Protein AF-0000000084353921 (afdb_homodimer)

Radius of gyration: 24.27 Å; Cα contacts (8 Å, |Δi|>4): 459; chains: 2; bounding box: 66×71×47 Å

Sequence (296 aa):
MNSEFTLAVHSLTYLALHPGQMATSNAISESTAVHPVRVRKVLGLLRKQGYIATKEGCGGGFILQVKPEDVGLHEIYKITSEGTLIPKCTPANPDCVVGANMKNTLTTIFGNAEKQLESFLAGYSINDVAMLVKKQPSKQISEIVSELMNSEFTLAVHSLTYLALHPGQMATSNAISESTAVHPVRVRKVLGLLRKQGYIATKEGCGGGFILQVKPEDVGLHEIYKITSEGTLIPKCTPANPDCVVGANMKNTLTTIFGNAEKQLESFLAGYSINDVAMLVKKQPSKQISEIVSEL

Secondary structure (DSSP, 8-state):
--HHHHHHHHHHHHHHTSTT--B-HHHHHHHHTS-HHHHHHHHHHHHHTTSEEEE-STT-EEEE-S-GGG-BHHHHHHHHHTTTTS--PPP--TTSHHHHHHHHHHHHHHHHHHHHHHHHHTT-BHHHHHHHHHHS------HHHHH-/--HHHHHHHHHHHHHHTSTT--B-HHHHHHHHTS-HHHHHHHHHHHHHTTSEEEE-STT-EEEE-S-GGG-BHHHHHHHHHTTTTS-------TTSHHHHHHHHHHHHHHHHHHHHHHHHHTT-BHHHHHHHHHHS-----HHHHHH-

pLDDT: mean 89.51, std 16.23, range [27.67, 98.75]

Organism: NCBI:txid482461

Structure (mmCIF, N/CA/C/O backbone):
data_AF-0000000084353921-model_v1
#
loop_
_entity.id
_entity.type
_entity.pdbx_description
1 polymer 'Rrf2 family protein'
#
loop_
_atom_site.group_PDB
_atom_site.id
_atom_site.type_symbol
_atom_site.label_atom_id
_atom_site.label_alt_id
_atom_site.label_comp_id
_atom_site.label_asym_id
_atom_site.label_entity_id
_atom_site.label_seq_id
_atom_site.pdbx_PDB_ins_code
_atom_site.Cartn_x
_atom_site.Cartn_y
_atom_site.Cartn_z
_atom_site.occupancy
_atom_site.B_iso_or_equiv
_atom_site.auth_seq_id
_atom_site.auth_comp_id
_atom_site.auth_asym_id
_atom_site.auth_atom_id
_atom_site.pdbx_PDB_model_num
ATOM 1 N N . MET A 1 1 ? 0.82 4.246 -2.602 1 56.84 1 MET A N 1
ATOM 2 C CA . MET A 1 1 ? 0.195 5.066 -1.565 1 56.84 1 MET A CA 1
ATOM 3 C C . MET A 1 1 ? 0.036 6.508 -2.033 1 56.84 1 MET A C 1
ATOM 5 O O . MET A 1 1 ? 0.827 6.992 -2.844 1 56.84 1 MET A O 1
ATOM 9 N N . ASN A 1 2 ? -1.292 7.094 -1.642 1 73 2 ASN A N 1
ATOM 10 C CA . ASN A 1 2 ? -1.96 8.164 -2.373 1 73 2 ASN A CA 1
ATOM 11 C C . ASN A 1 2 ? -1.489 9.539 -1.91 1 73 2 ASN A C 1
ATOM 13 O O . ASN A 1 2 ? -0.974 9.68 -0.8 1 73 2 ASN A O 1
ATOM 17 N N . SER A 1 3 ? -1.152 10.367 -2.727 1 86.38 3 SER A N 1
ATOM 18 C CA . SER A 1 3 ? -0.843 11.781 -2.586 1 86.38 3 SER A CA 1
ATOM 19 C C . SER A 1 3 ? -1.858 12.484 -1.689 1 86.38 3 SER A C 1
ATOM 21 O O . SER A 1 3 ? -1.519 13.438 -0.984 1 86.38 3 SER A O 1
ATOM 23 N N . GLU A 1 4 ? -3.016 11.922 -1.565 1 92.94 4 GLU A N 1
ATOM 24 C CA . GLU A 1 4 ? -4.051 12.531 -0.739 1 92.94 4 GLU A CA 1
ATOM 25 C C . GLU A 1 4 ? -3.775 12.312 0.746 1 92.94 4 GLU A C 1
ATOM 27 O O . GLU A 1 4 ? -4.027 13.195 1.566 1 92.94 4 GLU A O 1
ATOM 32 N N . PHE A 1 5 ? -3.303 11.156 1.076 1 95.88 5 PHE A N 1
ATOM 33 C CA . PHE A 1 5 ? -2.938 10.859 2.457 1 95.88 5 PHE A CA 1
ATOM 34 C C . PHE A 1 5 ? -1.86 11.812 2.949 1 95.88 5 PHE A C 1
ATOM 36 O O . PHE A 1 5 ? -2.006 12.43 4.008 1 95.88 5 PHE A O 1
ATOM 43 N N . THR A 1 6 ? -0.812 12.008 2.166 1 95.12 6 THR A N 1
ATOM 44 C CA . THR A 1 6 ? 0.308 12.867 2.529 1 95.12 6 THR A CA 1
ATOM 45 C C . THR A 1 6 ? -0.154 14.312 2.699 1 95.12 6 THR A C 1
ATOM 47 O O . THR A 1 6 ? 0.207 14.977 3.674 1 95.12 6 THR A O 1
ATOM 50 N N . LEU A 1 7 ? -0.93 14.695 1.807 1 96.38 7 LEU A N 1
ATOM 51 C CA . LEU A 1 7 ? -1.412 16.062 1.849 1 96.38 7 LEU A CA 1
ATOM 52 C C . LEU A 1 7 ? -2.318 16.297 3.055 1 96.38 7 LEU A C 1
ATOM 54 O O . LEU A 1 7 ? -2.244 17.328 3.709 1 96.38 7 LEU A O 1
ATOM 58 N N . ALA A 1 8 ? -3.148 15.336 3.354 1 97.69 8 ALA A N 1
ATOM 59 C CA . ALA A 1 8 ? -4.039 15.422 4.512 1 97.69 8 ALA A CA 1
ATOM 60 C C . ALA A 1 8 ? -3.24 15.5 5.809 1 97.69 8 ALA A C 1
ATOM 62 O O . ALA A 1 8 ? -3.477 16.391 6.637 1 97.69 8 ALA A O 1
ATOM 63 N N . VAL A 1 9 ? -2.299 14.609 5.914 1 98 9 VAL A N 1
ATOM 64 C CA . VAL A 1 9 ? -1.484 14.578 7.125 1 98 9 VAL A CA 1
ATOM 65 C C . VAL A 1 9 ? -0.672 15.859 7.242 1 98 9 VAL A C 1
ATOM 67 O O . VAL A 1 9 ? -0.579 16.453 8.32 1 98 9 VAL A O 1
ATOM 70 N N . HIS A 1 10 ? -0.108 16.312 6.141 1 97.44 10 HIS A N 1
ATOM 71 C CA . HIS A 1 10 ? 0.645 17.562 6.121 1 97.44 10 HIS A CA 1
ATOM 72 C C . HIS A 1 10 ? -0.224 18.734 6.559 1 97.44 10 HIS A C 1
ATOM 74 O O . HIS A 1 10 ? 0.173 19.516 7.426 1 97.44 10 HIS A O 1
ATOM 80 N N . SER A 1 11 ? -1.369 18.844 6.039 1 98 11 SER A N 1
ATOM 81 C CA . SER A 1 11 ? -2.275 19.953 6.332 1 98 11 SER A CA 1
ATOM 82 C C . SER A 1 11 ? -2.682 19.953 7.801 1 98 11 SER A C 1
ATOM 84 O O . SER A 1 11 ? -2.631 21 8.453 1 98 11 SER A O 1
ATOM 86 N N . LEU A 1 12 ? -3.049 18.812 8.281 1 98.62 12 LEU A N 1
ATOM 87 C CA . LEU A 1 12 ? -3.455 18.703 9.68 1 98.62 12 LEU A CA 1
ATOM 88 C C . LEU A 1 12 ? -2.287 19 10.609 1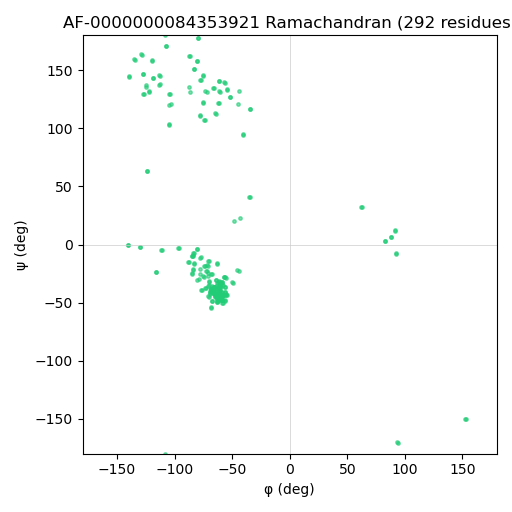 98.62 12 LEU A C 1
ATOM 90 O O . LEU A 1 12 ? -2.467 19.641 11.648 1 98.62 12 LEU A O 1
ATOM 94 N N . THR A 1 13 ? -1.123 18.516 10.227 1 98.38 13 THR A N 1
ATOM 95 C CA . THR A 1 13 ? 0.067 18.781 11.023 1 98.38 13 THR A CA 1
ATOM 96 C C . THR A 1 13 ? 0.377 20.266 11.055 1 98.38 13 THR A C 1
ATOM 98 O O . THR A 1 13 ? 0.696 20.828 12.117 1 98.38 13 THR A O 1
ATOM 101 N N . TYR A 1 14 ? 0.272 20.906 9.906 1 98 14 TYR A N 1
ATOM 102 C CA . TYR A 1 14 ? 0.47 22.344 9.82 1 98 14 TYR A CA 1
ATOM 103 C C . TYR A 1 14 ? -0.466 23.078 10.766 1 98 14 TYR A C 1
ATOM 105 O O . TYR A 1 14 ? -0.025 23.922 11.555 1 98 14 TYR A O 1
ATOM 113 N N . LEU A 1 15 ? -1.693 22.75 10.742 1 98.19 15 LEU A N 1
ATOM 114 C CA . LEU A 1 15 ? -2.688 23.406 11.586 1 98.19 15 LEU A CA 1
ATOM 115 C C . LEU A 1 15 ? -2.436 23.094 13.062 1 98.19 15 LEU A C 1
ATOM 117 O O . LEU A 1 15 ? -2.627 23.969 13.922 1 98.19 15 LEU A O 1
ATOM 121 N N . ALA A 1 16 ? -2.049 21.875 13.328 1 98.06 16 ALA A N 1
ATOM 122 C CA . ALA A 1 16 ? -1.776 21.453 14.695 1 98.06 16 ALA A CA 1
ATOM 123 C C . ALA A 1 16 ? -0.636 22.266 15.305 1 98.06 16 ALA A C 1
ATOM 125 O O . ALA A 1 16 ? -0.609 22.5 16.516 1 98.06 16 ALA A O 1
ATOM 126 N N . LEU A 1 17 ? 0.294 22.672 14.484 1 96.75 17 LEU A N 1
ATOM 127 C CA . LEU A 1 17 ? 1.454 23.422 14.953 1 96.75 17 LEU A CA 1
ATOM 128 C C . LEU A 1 17 ? 1.129 24.906 15.078 1 96.75 17 LEU A C 1
ATOM 130 O O . LEU A 1 17 ? 1.944 25.688 15.578 1 96.75 17 LEU A O 1
ATOM 134 N N . HIS A 1 18 ? -0.007 25.297 14.641 1 95 18 HIS A N 1
ATOM 135 C CA . HIS A 1 18 ? -0.505 26.656 14.766 1 95 18 HIS A CA 1
ATOM 136 C C . HIS A 1 18 ? -1.854 26.688 15.477 1 95 18 HIS A C 1
ATOM 138 O O . HIS A 1 18 ? -2.848 27.141 14.914 1 95 18 HIS A O 1
ATOM 144 N N . PRO A 1 19 ? -1.844 26.25 16.734 1 94.06 19 PRO A N 1
ATOM 145 C CA . PRO A 1 19 ? -3.111 26.156 17.469 1 94.06 19 PRO A CA 1
ATOM 146 C C . PRO A 1 19 ? -3.822 27.5 17.609 1 94.06 19 PRO A C 1
ATOM 148 O O . PRO A 1 19 ? -3.193 28.5 17.938 1 94.06 19 PRO A O 1
ATOM 151 N N . GLY A 1 20 ? -5.078 27.5 17.297 1 91.75 20 GLY A N 1
ATOM 152 C CA . GLY A 1 20 ? -5.891 28.688 17.484 1 91.75 20 GLY A CA 1
ATOM 153 C C . GLY A 1 20 ? -5.762 29.688 16.344 1 91.75 20 GLY A C 1
ATOM 154 O O . GLY A 1 20 ? -6.344 30.766 16.391 1 91.75 20 GLY A O 1
ATOM 155 N N . GLN A 1 21 ? -5.008 29.344 15.32 1 93.88 21 GLN A N 1
ATOM 156 C CA . GLN A 1 21 ? -4.805 30.234 14.188 1 93.88 21 GLN A CA 1
ATOM 157 C C . GLN A 1 21 ? -5.441 29.672 12.922 1 93.88 21 GLN A C 1
ATOM 159 O O . GLN A 1 21 ? -5.359 28.469 12.664 1 93.88 21 GLN A O 1
ATOM 164 N N . MET A 1 22 ? -6.07 30.578 12.227 1 96.56 22 MET A N 1
ATOM 165 C CA . MET A 1 22 ? -6.594 30.219 10.914 1 96.56 22 MET A CA 1
ATOM 166 C C . MET A 1 22 ? -5.477 30.172 9.875 1 96.56 22 MET A C 1
ATOM 168 O O . MET A 1 22 ? -4.551 30.984 9.922 1 96.56 22 MET A O 1
ATOM 172 N N . ALA A 1 23 ? -5.559 29.234 9.016 1 97 23 ALA A N 1
ATOM 173 C CA . ALA A 1 23 ? -4.641 29.172 7.883 1 97 23 ALA A CA 1
ATOM 174 C C . ALA A 1 23 ? -5.402 29.125 6.562 1 97 23 ALA A C 1
ATOM 176 O O . ALA A 1 23 ? -6.414 28.438 6.445 1 97 23 ALA A O 1
ATOM 177 N N . THR A 1 24 ? -4.945 29.906 5.602 1 96.5 24 THR A N 1
ATOM 178 C CA . THR A 1 24 ? -5.562 29.891 4.277 1 96.5 24 THR A CA 1
ATOM 179 C C . THR A 1 24 ? -5.062 28.703 3.459 1 96.5 24 THR A C 1
ATOM 181 O O . THR A 1 24 ? -4.016 28.125 3.766 1 96.5 24 THR A O 1
ATOM 184 N N . SER A 1 25 ? -5.922 28.344 2.416 1 96.69 25 SER A N 1
ATOM 185 C CA . SER A 1 25 ? -5.465 27.312 1.502 1 96.69 25 SER A CA 1
ATOM 186 C C . SER A 1 25 ? -4.133 27.688 0.86 1 96.69 25 SER A C 1
ATOM 188 O O . SER A 1 25 ? -3.301 26.812 0.587 1 96.69 25 SER A O 1
ATOM 190 N N . ASN A 1 26 ? -3.852 28.969 0.717 1 96.38 26 ASN A N 1
ATOM 191 C CA . ASN A 1 26 ? -2.594 29.438 0.141 1 96.38 26 ASN A CA 1
ATOM 192 C C . ASN A 1 26 ? -1.42 29.188 1.084 1 96.38 26 ASN A C 1
ATOM 194 O O . ASN A 1 26 ? -0.344 28.766 0.648 1 96.38 26 ASN A O 1
ATOM 198 N N . ALA A 1 27 ? -1.6 29.484 2.342 1 95.69 27 ALA A N 1
ATOM 199 C CA . ALA A 1 27 ? -0.536 29.25 3.312 1 95.69 27 ALA A CA 1
ATOM 200 C C . ALA A 1 27 ? -0.164 27.766 3.367 1 95.69 27 ALA A C 1
ATOM 202 O O . ALA A 1 27 ? 1.02 27.422 3.379 1 95.69 27 ALA A O 1
ATOM 203 N N . ILE A 1 28 ? -1.163 26.938 3.365 1 97.06 28 ILE A N 1
ATOM 204 C CA . ILE A 1 28 ? -0.928 25.5 3.41 1 97.06 28 ILE A CA 1
ATOM 205 C C . ILE A 1 28 ? -0.303 25.031 2.096 1 97.06 28 ILE A C 1
ATOM 207 O O . ILE A 1 28 ? 0.595 24.188 2.092 1 97.06 28 ILE A O 1
ATOM 211 N N . SER A 1 29 ? -0.788 25.578 1.014 1 97.12 29 SER A N 1
ATOM 212 C CA . SER A 1 29 ? -0.2 25.312 -0.294 1 97.12 29 SER A CA 1
ATOM 213 C C . SER A 1 29 ? 1.286 25.656 -0.313 1 97.12 29 SER A C 1
ATOM 215 O O . SER A 1 29 ? 2.096 24.891 -0.847 1 97.12 29 SER A O 1
ATOM 217 N N . GLU A 1 30 ? 1.657 26.734 0.238 1 95.88 30 GLU A N 1
ATOM 218 C CA . GLU A 1 30 ? 3.059 27.141 0.305 1 95.88 30 GLU A CA 1
ATOM 219 C C . GLU A 1 30 ? 3.875 26.156 1.146 1 95.88 30 GLU A C 1
ATOM 221 O O . GLU A 1 30 ? 4.996 25.797 0.776 1 95.88 30 GLU A O 1
ATOM 226 N N . SER A 1 31 ? 3.318 25.781 2.209 1 94.94 31 SER A N 1
ATOM 227 C CA . SER A 1 31 ? 4 24.828 3.08 1 94.94 31 SER A CA 1
ATOM 228 C C . SER A 1 31 ? 4.184 23.484 2.389 1 94.94 31 SER A C 1
ATOM 230 O O . SER A 1 31 ? 5.266 22.891 2.441 1 94.94 31 SER A O 1
ATOM 232 N N . THR A 1 32 ? 3.145 22.969 1.693 1 95.06 32 THR A N 1
ATOM 233 C CA . THR A 1 32 ? 3.146 21.641 1.073 1 95.06 32 THR A CA 1
ATOM 234 C C . THR A 1 32 ? 3.803 21.703 -0.303 1 95.06 32 THR A C 1
ATOM 236 O O . THR A 1 32 ? 4.141 20.656 -0.873 1 95.06 32 THR A O 1
ATOM 239 N N . ALA A 1 33 ? 3.879 22.859 -0.938 1 94.38 33 ALA A N 1
ATOM 240 C CA . ALA A 1 33 ? 4.301 23.062 -2.32 1 94.38 33 ALA A CA 1
ATOM 241 C C . ALA A 1 33 ? 3.359 22.359 -3.293 1 94.38 33 ALA A C 1
ATOM 243 O O . ALA A 1 33 ? 3.801 21.812 -4.305 1 94.38 33 ALA A O 1
ATOM 244 N N . VAL A 1 34 ? 2.096 22.281 -2.936 1 94.62 34 VAL A N 1
ATOM 245 C CA . VAL A 1 34 ? 1.049 21.719 -3.783 1 94.62 34 VAL A CA 1
ATOM 246 C C . VAL A 1 34 ? 0.073 22.828 -4.195 1 94.62 34 VAL A C 1
ATOM 248 O O . VAL A 1 34 ? -0.195 23.75 -3.424 1 94.62 34 VAL A O 1
ATOM 251 N N . HIS A 1 35 ? -0.402 22.719 -5.316 1 95.19 35 HIS A N 1
ATOM 252 C CA . HIS A 1 35 ? -1.309 23.734 -5.859 1 95.19 35 HIS A CA 1
ATOM 253 C C . HIS A 1 35 ? -2.52 23.922 -4.957 1 95.19 35 HIS A C 1
ATOM 255 O O . HIS A 1 35 ? -3.105 22.953 -4.477 1 95.19 35 HIS A O 1
ATOM 261 N N . PRO A 1 36 ? -2.959 25.203 -4.781 1 96.56 36 PRO A N 1
ATOM 262 C CA . PRO A 1 36 ? -4.039 25.5 -3.844 1 96.56 36 PRO A CA 1
ATOM 263 C C . PRO A 1 36 ? -5.336 24.766 -4.176 1 96.56 36 PRO A C 1
ATOM 265 O O . PRO A 1 36 ? -6.102 24.422 -3.273 1 96.56 36 PRO A O 1
ATOM 268 N N . VAL A 1 37 ? -5.594 24.531 -5.418 1 96.69 37 VAL A N 1
ATOM 269 C CA . VAL A 1 37 ? -6.812 23.844 -5.816 1 96.69 37 VAL A CA 1
ATOM 270 C C . VAL A 1 37 ? -6.816 22.438 -5.238 1 96.69 37 VAL A C 1
ATOM 272 O O . VAL A 1 37 ? -7.828 21.969 -4.699 1 96.69 37 VAL A O 1
ATOM 275 N N . ARG A 1 38 ? -5.668 21.734 -5.344 1 96.12 38 ARG A N 1
ATOM 276 C CA . ARG A 1 38 ? -5.539 20.391 -4.785 1 96.12 38 ARG A CA 1
ATOM 277 C C . ARG A 1 38 ? -5.629 20.422 -3.264 1 96.12 38 ARG A C 1
ATOM 279 O O . ARG A 1 38 ? -6.23 19.531 -2.652 1 96.12 38 ARG A O 1
ATOM 286 N N . VAL A 1 39 ? -5.035 21.422 -2.703 1 97.44 39 VAL A N 1
ATOM 287 C CA . VAL A 1 39 ? -5.078 21.594 -1.254 1 97.44 39 VAL A CA 1
ATOM 288 C C . VAL A 1 39 ? -6.523 21.781 -0.796 1 97.44 39 VAL A C 1
ATOM 290 O O . VAL A 1 39 ? -6.957 21.156 0.174 1 97.44 39 VAL A O 1
ATOM 293 N N . ARG A 1 40 ? -7.277 22.547 -1.467 1 97.62 40 ARG A N 1
ATOM 294 C CA . ARG A 1 40 ? -8.656 22.844 -1.09 1 97.62 40 ARG A CA 1
ATOM 295 C C . ARG A 1 40 ? -9.516 21.578 -1.16 1 97.62 40 ARG A C 1
ATOM 297 O O . ARG A 1 40 ? -10.406 21.391 -0.334 1 97.62 40 ARG A O 1
ATOM 304 N N . LYS A 1 41 ? -9.219 20.75 -2.145 1 97.44 41 LYS A N 1
ATOM 305 C CA . LYS A 1 41 ? -9.938 19.469 -2.248 1 97.44 41 LYS A CA 1
ATOM 306 C C . LYS A 1 41 ? -9.734 18.625 -0.996 1 97.44 41 LYS A C 1
ATOM 308 O O . LYS A 1 41 ? -10.703 18.109 -0.431 1 97.44 41 LYS A O 1
ATOM 313 N N . VAL A 1 42 ? -8.562 18.516 -0.574 1 97.62 42 VAL A N 1
ATOM 314 C CA . VAL A 1 42 ? -8.234 17.703 0.599 1 97.62 42 VAL A CA 1
ATOM 315 C C . VAL A 1 42 ? -8.797 18.375 1.854 1 97.62 42 VAL A C 1
ATOM 317 O O . VAL A 1 42 ? -9.32 17.688 2.742 1 97.62 42 VAL A O 1
ATOM 320 N N . LEU A 1 43 ? -8.648 19.734 1.909 1 98.25 43 LEU A N 1
ATOM 321 C CA . LEU A 1 43 ? -9.203 20.453 3.053 1 98.25 43 LEU A CA 1
ATOM 322 C C . LEU A 1 43 ? -10.719 20.281 3.117 1 98.25 43 LEU A C 1
ATOM 324 O O . LEU A 1 43 ? -11.289 20.203 4.207 1 98.25 43 LEU A O 1
ATOM 328 N N . GLY A 1 44 ? -11.305 20.234 1.952 1 98.06 44 GLY A N 1
ATOM 329 C CA . GLY A 1 44 ? -12.734 19.953 1.911 1 98.06 44 GLY A CA 1
ATOM 330 C C . GLY A 1 44 ? -13.094 18.609 2.502 1 98.06 44 GLY A C 1
ATOM 331 O O . GLY A 1 44 ? -14.062 18.484 3.25 1 98.06 4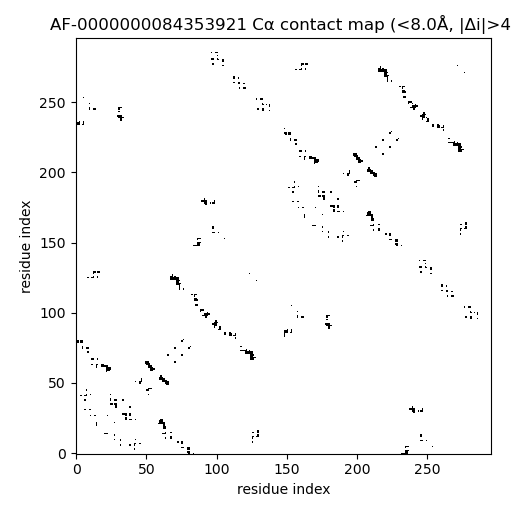4 GLY A O 1
ATOM 332 N N . LEU A 1 45 ? -12.359 17.641 2.16 1 97.62 45 LEU A N 1
ATOM 333 C CA . LEU A 1 45 ? -12.539 16.297 2.701 1 97.62 45 LEU A CA 1
ATOM 334 C C . LEU A 1 45 ? -12.383 16.297 4.219 1 97.62 45 LEU A C 1
ATOM 336 O O . LEU A 1 45 ? -13.195 15.711 4.934 1 97.62 45 LEU A O 1
ATOM 340 N N . LEU A 1 46 ? -11.391 16.922 4.723 1 98.44 46 LEU A N 1
ATOM 341 C CA . LEU A 1 46 ? -11.109 16.969 6.152 1 98.44 46 LEU A CA 1
ATOM 342 C C . LEU A 1 46 ? -12.203 17.719 6.902 1 98.44 46 LEU A C 1
ATOM 344 O O . LEU A 1 46 ? -12.547 17.359 8.031 1 98.44 46 LEU A O 1
ATOM 348 N N . ARG A 1 47 ? -12.695 18.75 6.246 1 98.31 47 ARG A N 1
ATOM 349 C CA . ARG A 1 47 ? -13.805 19.5 6.832 1 98.31 47 ARG A CA 1
ATOM 350 C C . ARG A 1 47 ? -15.055 18.641 6.938 1 98.31 47 ARG A C 1
ATOM 352 O O . ARG A 1 47 ? -15.711 18.609 7.984 1 98.31 47 ARG A O 1
ATOM 359 N N . LYS A 1 48 ? -15.336 17.922 5.898 1 98.06 48 LYS A N 1
ATOM 360 C CA . LYS A 1 48 ? -16.5 17.047 5.871 1 98.06 48 LYS A CA 1
ATOM 361 C C . LYS A 1 48 ? -16.422 15.992 6.973 1 98.06 48 LYS A C 1
ATOM 363 O O . LYS A 1 48 ? -17.453 15.594 7.535 1 98.06 48 LYS A O 1
ATOM 368 N N . GLN A 1 49 ? -15.227 15.562 7.293 1 97.94 49 GLN A N 1
ATOM 369 C CA . GLN A 1 49 ? -15.016 14.531 8.305 1 97.94 49 GLN A CA 1
ATOM 370 C C . GLN A 1 49 ? -14.992 15.141 9.703 1 97.94 49 GLN A C 1
ATOM 372 O O . GLN A 1 49 ? -14.891 14.414 10.695 1 97.94 49 GLN A O 1
ATOM 377 N N . GLY A 1 50 ? -14.969 16.453 9.797 1 98 50 GLY A N 1
ATOM 378 C CA . GLY A 1 50 ? -15.078 17.141 11.07 1 98 50 GLY A CA 1
ATOM 379 C C . GLY A 1 50 ? -13.734 17.422 11.719 1 98 50 GLY A C 1
ATOM 38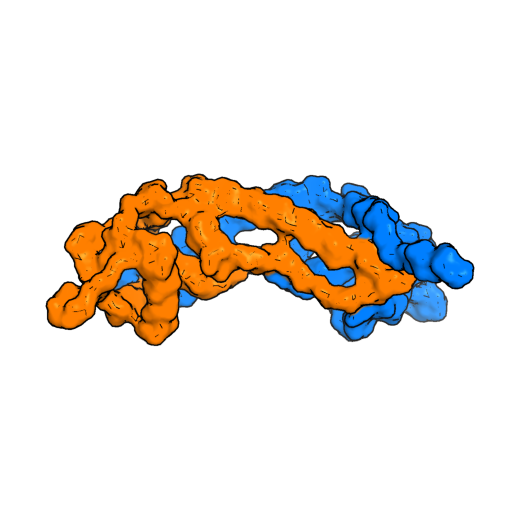0 O O . GLY A 1 50 ? -13.672 17.797 12.891 1 98 50 GLY A O 1
ATOM 381 N N . TYR A 1 51 ? -12.633 17.25 11.031 1 98.5 51 TYR A N 1
ATOM 382 C CA . TYR A 1 51 ? -11.312 17.469 11.617 1 98.5 51 TYR A CA 1
ATOM 383 C C . TYR A 1 51 ? -10.977 18.953 11.664 1 98.5 51 TYR A C 1
ATOM 385 O O . TYR A 1 51 ? -10.227 19.406 12.539 1 98.5 51 TYR A O 1
ATOM 393 N N . ILE A 1 52 ? -11.539 19.719 10.672 1 98.5 52 ILE A N 1
ATOM 394 C CA . ILE A 1 52 ? -11.25 21.141 10.594 1 98.5 52 ILE A CA 1
ATOM 395 C C . ILE A 1 52 ? -12.547 21.906 10.344 1 98.5 52 ILE A C 1
ATOM 397 O O . ILE A 1 52 ? -13.555 21.328 9.945 1 98.5 52 ILE A O 1
ATOM 401 N N . ALA A 1 53 ? -12.484 23.156 10.672 1 97.75 53 ALA A N 1
ATOM 402 C CA . ALA A 1 53 ? -13.555 24.109 10.383 1 97.75 53 ALA A CA 1
ATOM 403 C C . ALA A 1 53 ? -13.062 25.234 9.492 1 97.75 53 ALA A C 1
ATOM 405 O O . ALA A 1 53 ? -11.852 25.422 9.336 1 97.75 53 ALA A O 1
ATOM 406 N N . THR A 1 54 ? -13.992 25.859 8.836 1 96.25 54 THR A N 1
ATOM 407 C CA . THR A 1 54 ? -13.625 26.938 7.93 1 96.25 54 THR A CA 1
ATOM 408 C C . THR A 1 54 ? -14.43 28.203 8.234 1 96.25 54 THR A C 1
ATOM 410 O O . THR A 1 54 ? -15.516 28.125 8.812 1 96.25 54 THR A O 1
ATOM 413 N N . LYS A 1 55 ? -13.883 29.266 8.062 1 93.19 55 LYS A N 1
ATOM 414 C CA . LYS A 1 55 ? -14.508 30.594 8.125 1 93.19 55 LYS A CA 1
ATOM 415 C C . LYS A 1 55 ? -14.227 31.391 6.859 1 93.19 55 LYS A C 1
ATOM 417 O O . LYS A 1 55 ? -13.086 31.422 6.379 1 93.19 55 LYS A O 1
ATOM 422 N N . GLU A 1 56 ? -15.297 31.938 6.281 1 89.56 56 GLU A N 1
ATOM 423 C CA . GLU A 1 56 ? -15.148 32.75 5.07 1 89.56 56 GLU A CA 1
ATOM 424 C C . GLU A 1 56 ? -14.852 34.188 5.41 1 89.56 56 GLU A C 1
ATOM 426 O O . GLU A 1 56 ? -15.141 34.656 6.516 1 89.56 56 GLU A O 1
ATOM 431 N N . GLY A 1 57 ? -14.312 35 4.426 1 85.31 57 GLY A N 1
ATOM 432 C CA . GLY A 1 57 ? -14.117 36.438 4.547 1 85.31 57 GLY A CA 1
ATOM 433 C C . GLY A 1 57 ? -12.734 36.812 5.035 1 85.31 57 GLY A C 1
ATOM 434 O O . GLY A 1 57 ? -11.844 35.969 5.105 1 85.31 57 GLY A O 1
ATOM 435 N N . CYS A 1 58 ? -12.562 38.125 5.344 1 84.69 58 CYS A N 1
ATOM 436 C CA . CYS A 1 58 ? -11.289 38.656 5.809 1 84.69 58 CYS A CA 1
ATOM 437 C C . CYS A 1 58 ? -10.875 38 7.121 1 84.69 58 CYS A C 1
ATOM 439 O O . CYS A 1 58 ? -11.641 38 8.086 1 84.69 58 CYS A O 1
ATOM 441 N N . GLY A 1 59 ? -9.695 37.375 7.086 1 86.88 59 GLY A N 1
ATOM 442 C CA . GLY A 1 59 ? -9.172 36.688 8.258 1 86.88 59 GLY A CA 1
ATOM 443 C C . GLY A 1 59 ? -9.641 35.25 8.352 1 86.88 59 GLY A C 1
ATOM 444 O O . GLY A 1 59 ? -9.477 34.594 9.391 1 86.88 59 GLY A O 1
ATOM 445 N N . GLY A 1 60 ? -10.375 34.844 7.195 1 93.12 60 GLY A N 1
ATOM 446 C CA . GLY A 1 60 ? -10.883 33.469 7.168 1 93.12 60 GLY A CA 1
ATOM 447 C C . GLY A 1 60 ? -9.828 32.438 6.793 1 93.12 60 GLY A C 1
ATOM 448 O O . GLY A 1 60 ? -8.641 32.781 6.715 1 93.12 60 GLY A O 1
ATOM 449 N N . GLY A 1 61 ? -10.258 31.188 6.805 1 97.12 61 GLY A N 1
ATOM 450 C CA . GLY A 1 61 ? -9.375 30.062 6.551 1 97.12 61 GLY A CA 1
ATOM 451 C C . GLY A 1 61 ? -9.828 28.781 7.227 1 97.12 61 GLY A C 1
ATOM 452 O O . GLY A 1 61 ? -11.023 28.5 7.305 1 97.12 61 GLY A O 1
ATOM 453 N N . PHE A 1 62 ? -8.844 28 7.535 1 98.19 62 PHE A N 1
ATOM 454 C CA . PHE A 1 62 ? -9.094 26.688 8.141 1 98.19 62 PHE A CA 1
ATOM 455 C C . PHE A 1 62 ? -8.453 26.594 9.516 1 98.19 62 PHE A C 1
ATOM 457 O O . PHE A 1 62 ? -7.383 27.172 9.75 1 98.19 62 PHE A O 1
ATOM 464 N N . ILE A 1 63 ? -9.125 25.953 10.359 1 97.81 63 ILE A N 1
ATOM 465 C CA . ILE A 1 63 ? -8.602 25.766 11.703 1 97.81 63 ILE A CA 1
ATOM 466 C C . ILE A 1 63 ? -8.891 24.359 12.188 1 97.81 63 ILE A C 1
ATOM 468 O O . ILE A 1 63 ? -9.93 23.781 11.852 1 97.81 63 ILE A O 1
ATOM 472 N N . LEU A 1 64 ? -7.984 23.797 12.922 1 97.56 64 LEU A N 1
ATOM 473 C CA . LEU A 1 64 ? -8.188 22.469 13.5 1 97.56 64 LEU A CA 1
ATOM 474 C C . LEU A 1 64 ? -9.312 22.484 14.516 1 97.56 64 LEU A C 1
ATOM 476 O O . LEU A 1 64 ? -9.352 23.344 15.398 1 97.56 64 LEU A O 1
ATOM 480 N N . GLN A 1 65 ? -10.188 21.484 14.438 1 96.69 65 GLN A N 1
ATOM 481 C CA . GLN A 1 65 ? -11.375 21.469 15.281 1 96.69 65 GLN A CA 1
ATOM 482 C C . GLN A 1 65 ? -11.297 20.344 16.312 1 96.69 65 GLN A C 1
ATOM 484 O O . GLN A 1 65 ? -12.188 20.203 17.156 1 96.69 65 GLN A O 1
ATOM 489 N N . VAL A 1 66 ? -10.328 19.547 16.266 1 97.5 66 VAL A N 1
ATOM 490 C CA . VAL A 1 66 ? -10.117 18.422 17.172 1 97.5 66 VAL A CA 1
ATOM 491 C C . VAL A 1 66 ? -8.703 18.484 17.75 1 97.5 66 VAL A C 1
ATOM 493 O O . VAL A 1 66 ? -7.852 19.219 17.25 1 97.5 66 VAL A O 1
ATOM 496 N N . LYS A 1 67 ? -8.484 17.734 18.844 1 98.12 67 LYS A N 1
ATOM 497 C CA . LYS A 1 67 ? -7.129 17.625 19.375 1 98.12 67 LYS A CA 1
ATOM 498 C C . LYS A 1 67 ? -6.246 16.766 18.484 1 98.12 67 LYS A C 1
ATOM 500 O O . LYS A 1 67 ? -6.645 15.672 18.078 1 98.12 67 LYS A O 1
ATOM 505 N N . PRO A 1 68 ? -5.07 17.266 18.172 1 98.44 68 PRO A N 1
ATOM 506 C CA . PRO A 1 68 ? -4.184 16.5 17.297 1 98.44 68 PRO A CA 1
ATOM 507 C C . PRO A 1 68 ? -3.906 15.094 17.812 1 98.44 68 PRO A C 1
ATOM 509 O O . PRO A 1 68 ? -3.664 14.18 17.031 1 98.44 68 PRO A O 1
ATOM 512 N N . GLU A 1 69 ? -3.943 14.859 19.172 1 98.38 69 GLU A N 1
ATOM 513 C CA . GLU A 1 69 ? -3.67 13.562 19.781 1 98.38 69 GLU A CA 1
ATOM 514 C C . GLU A 1 69 ? -4.805 12.578 19.516 1 98.38 69 GLU A C 1
ATOM 516 O O . GLU A 1 69 ? -4.621 11.367 19.641 1 98.38 69 GLU A O 1
ATOM 521 N N . ASP A 1 70 ? -5.961 13.148 19.125 1 98.19 70 ASP A N 1
ATOM 522 C CA . ASP A 1 70 ? -7.145 12.312 18.969 1 98.19 70 ASP A CA 1
ATOM 523 C C . ASP A 1 70 ? -7.324 11.906 17.5 1 98.19 70 ASP A C 1
ATOM 525 O O . ASP A 1 70 ? -8.258 11.172 17.172 1 98.19 70 ASP A O 1
ATOM 529 N N . VAL A 1 71 ? -6.512 12.359 16.609 1 98.5 71 VAL A N 1
ATOM 530 C CA . VAL A 1 71 ? -6.594 12.047 15.188 1 98.5 71 VAL A CA 1
ATOM 531 C C . VAL A 1 71 ? -5.5 11.055 14.812 1 98.5 71 VAL A C 1
ATOM 533 O O . VAL A 1 71 ? -4.348 11.438 14.602 1 98.5 71 VAL A O 1
ATOM 536 N N . GLY A 1 72 ? -5.961 9.82 14.664 1 98.5 72 GLY A N 1
ATOM 537 C CA . GLY A 1 72 ? -5.008 8.781 14.305 1 98.5 72 GLY A CA 1
ATOM 538 C C . GLY A 1 72 ? -4.723 8.719 12.82 1 98.5 72 GLY A C 1
ATOM 539 O O . GLY A 1 72 ? -5.602 9 12 1 98.5 72 GLY A O 1
ATOM 540 N N . LEU A 1 73 ? -3.539 8.281 12.484 1 98.25 73 LEU A N 1
ATOM 541 C CA . LEU A 1 73 ? -3.178 8.156 11.078 1 98.25 73 LEU A CA 1
ATOM 542 C C . LEU A 1 73 ? -4.047 7.113 10.383 1 98.25 73 LEU A C 1
ATOM 544 O O . LEU A 1 73 ? -4.312 7.219 9.188 1 98.25 73 LEU A O 1
ATOM 548 N N . HIS A 1 74 ? -4.477 6.09 11.203 1 97.81 74 HIS A N 1
ATOM 549 C CA . HIS A 1 74 ? -5.328 5.07 10.602 1 97.81 74 HIS A CA 1
ATOM 550 C C . HIS A 1 74 ? -6.641 5.668 10.109 1 97.81 74 HIS A C 1
ATOM 552 O O . HIS A 1 74 ? -7.191 5.227 9.102 1 97.81 74 HIS A O 1
ATOM 558 N N . GLU A 1 75 ? -7.184 6.688 10.773 1 98.12 75 GLU A N 1
ATOM 559 C CA . GLU A 1 75 ? -8.414 7.348 10.344 1 98.12 75 GLU A CA 1
ATOM 560 C C . GLU A 1 75 ? -8.211 8.086 9.023 1 98.12 75 GLU A C 1
ATOM 562 O O . GLU A 1 75 ? -9.062 8.008 8.133 1 98.12 75 GLU A O 1
ATOM 567 N N . ILE A 1 76 ? -7.062 8.758 8.922 1 98.06 76 ILE A N 1
ATOM 568 C CA . ILE A 1 76 ? -6.746 9.477 7.691 1 98.06 76 ILE A CA 1
ATOM 569 C C . ILE A 1 76 ? -6.527 8.492 6.551 1 98.06 76 ILE A C 1
ATOM 571 O O . ILE A 1 76 ? -6.965 8.734 5.422 1 98.06 76 ILE A O 1
ATOM 575 N N . TYR A 1 77 ? -5.879 7.402 6.871 1 96.56 77 TYR A N 1
ATOM 576 C CA . TYR A 1 77 ? -5.684 6.352 5.879 1 96.56 77 TYR A CA 1
ATOM 577 C C . TYR A 1 77 ? -7.02 5.848 5.348 1 96.56 77 TYR A C 1
ATOM 579 O O . TYR A 1 77 ? -7.199 5.711 4.137 1 96.56 77 TYR A O 1
ATOM 587 N N . LYS A 1 78 ? -7.945 5.629 6.199 1 96.12 78 LYS A N 1
ATOM 588 C CA . LYS A 1 78 ? -9.25 5.082 5.824 1 96.12 78 LYS A CA 1
ATOM 589 C C . LYS A 1 78 ? -9.984 6.02 4.867 1 96.12 78 LYS A C 1
ATOM 591 O O . LYS A 1 78 ? -10.602 5.566 3.9 1 96.12 78 LYS A O 1
ATOM 596 N N . ILE A 1 79 ? -9.836 7.27 5.094 1 95.62 79 ILE A N 1
ATOM 597 C CA . ILE A 1 79 ? -10.641 8.195 4.297 1 95.62 79 ILE A CA 1
ATOM 598 C C . ILE A 1 79 ? -9.898 8.531 3.004 1 95.62 79 ILE A C 1
ATOM 600 O O . ILE A 1 79 ? -10.492 9.062 2.061 1 95.62 79 ILE A O 1
ATOM 604 N N . THR A 1 80 ? -8.633 8.234 2.945 1 95.06 80 THR A N 1
ATOM 605 C CA . THR A 1 80 ? -7.887 8.695 1.778 1 95.06 80 THR A CA 1
ATOM 606 C C . THR A 1 80 ? -7.363 7.512 0.968 1 95.06 80 THR A C 1
ATOM 608 O O . THR A 1 80 ? -7.086 7.645 -0.225 1 95.06 80 THR A O 1
ATOM 611 N N . SER A 1 81 ? -7.207 6.344 1.664 1 92.19 81 SER A N 1
ATOM 612 C CA . SER A 1 81 ? -6.363 5.348 1.012 1 92.19 81 SER A CA 1
ATOM 613 C C . SER A 1 81 ? -6.93 3.943 1.188 1 92.19 81 SER A C 1
ATOM 615 O O . SER A 1 81 ? -6.367 2.973 0.681 1 92.19 81 SER A O 1
ATOM 617 N N . GLU A 1 82 ? -8.023 3.789 1.851 1 88.5 82 GLU A N 1
ATOM 618 C CA . GLU A 1 82 ? -8.562 2.457 2.111 1 88.5 82 GLU A CA 1
ATOM 619 C C . GLU A 1 82 ? -8.727 1.666 0.816 1 88.5 82 GLU A C 1
ATOM 621 O O . GLU A 1 82 ? -9.195 2.203 -0.19 1 88.5 82 GLU A O 1
ATOM 626 N N . GLY A 1 83 ? -8.266 0.399 0.828 1 86.62 83 GLY A N 1
ATOM 627 C CA . GLY A 1 83 ? -8.422 -0.475 -0.325 1 86.62 83 GLY A CA 1
ATOM 628 C C . GLY A 1 83 ? -7.23 -0.431 -1.269 1 86.62 83 GLY A C 1
ATOM 629 O O . GLY A 1 83 ? -7.121 -1.26 -2.174 1 86.62 83 GLY A O 1
ATOM 630 N N . THR A 1 84 ? -6.352 0.492 -0.976 1 85.88 84 THR A N 1
ATOM 631 C CA . THR A 1 84 ? -5.25 0.671 -1.916 1 85.88 84 THR A CA 1
ATOM 632 C C . THR A 1 84 ? -4.25 -0.475 -1.802 1 85.88 84 THR A C 1
ATOM 634 O O . THR A 1 84 ? -3.459 -0.709 -2.719 1 85.88 84 THR A O 1
ATOM 637 N N . LEU A 1 85 ? -4.254 -1.234 -0.702 1 88.75 85 LEU A N 1
ATOM 638 C CA . LEU A 1 85 ? -3.316 -2.334 -0.495 1 88.75 85 LEU A CA 1
ATOM 639 C C . LEU A 1 85 ? -3.811 -3.604 -1.182 1 88.75 85 LEU A C 1
ATOM 641 O O . LEU A 1 85 ? -3.043 -4.551 -1.366 1 88.75 85 LEU A O 1
ATOM 645 N N . ILE A 1 86 ? -5.043 -3.643 -1.535 1 86.12 86 ILE A N 1
ATOM 646 C CA . ILE A 1 86 ? -5.621 -4.832 -2.152 1 86.12 86 ILE A CA 1
ATOM 647 C C . ILE A 1 86 ? -5.152 -4.941 -3.6 1 86.12 86 ILE A C 1
ATOM 649 O O . ILE A 1 86 ? -5.344 -4.02 -4.395 1 86.12 86 ILE A O 1
ATOM 653 N N . PRO A 1 87 ? -4.539 -6.047 -3.879 1 86.62 87 PRO A N 1
ATOM 654 C CA . PRO A 1 87 ? -4.039 -6.191 -5.25 1 86.62 87 PRO A CA 1
ATOM 655 C C . PRO A 1 87 ? -5.152 -6.152 -6.293 1 86.62 87 PRO A C 1
ATOM 657 O O . PRO A 1 87 ? -6.25 -6.66 -6.047 1 86.62 87 PRO A O 1
ATOM 660 N N . LYS A 1 88 ? -4.844 -5.523 -7.34 1 79 88 LYS A N 1
ATOM 661 C CA . LYS A 1 88 ? -5.773 -5.516 -8.469 1 79 88 LYS A CA 1
ATOM 662 C C . LYS A 1 88 ? -5.707 -6.824 -9.25 1 79 88 LYS A C 1
ATOM 664 O O . LYS A 1 88 ? -4.656 -7.176 -9.789 1 79 88 LYS A O 1
ATOM 669 N N . CYS A 1 89 ? -6.695 -7.5 -9.133 1 79.12 89 CYS A N 1
ATOM 670 C CA . CYS A 1 89 ? -6.766 -8.758 -9.867 1 79.12 89 CYS A CA 1
ATOM 671 C C . CYS A 1 89 ? -7.668 -8.625 -11.086 1 79.12 89 CYS A C 1
ATOM 673 O O . CYS A 1 89 ? -8.789 -8.125 -10.984 1 79.12 89 CYS A O 1
ATOM 675 N N . THR A 1 90 ? -7.121 -8.859 -12.172 1 77.88 90 THR A N 1
ATOM 676 C CA . THR A 1 90 ? -7.957 -8.938 -13.359 1 77.88 90 THR A CA 1
ATOM 677 C C . THR A 1 90 ? -8.734 -10.25 -13.391 1 77.88 90 THR A C 1
ATOM 679 O O . THR A 1 90 ? -8.273 -11.258 -12.844 1 77.88 90 THR A O 1
ATOM 682 N N . PRO A 1 91 ? -9.961 -10.117 -13.938 1 83.06 91 PRO A N 1
ATOM 683 C CA . PRO A 1 91 ? -10.656 -11.398 -14.102 1 83.06 91 PRO A CA 1
ATOM 684 C C . PRO A 1 91 ? -9.812 -12.438 -14.844 1 83.06 91 PRO A C 1
ATOM 686 O O . PRO A 1 91 ? -9.195 -12.125 -15.859 1 83.06 91 PRO A O 1
ATOM 689 N N . ALA A 1 92 ? -9.727 -13.523 -14.188 1 87.56 92 ALA A N 1
ATOM 690 C CA . ALA A 1 92 ? -8.906 -14.586 -14.758 1 87.56 92 ALA A CA 1
ATOM 691 C C . ALA A 1 92 ? -9.773 -15.734 -15.273 1 87.56 92 ALA A C 1
ATOM 693 O O . ALA A 1 92 ? -11 -15.594 -15.367 1 87.56 92 ALA A O 1
ATOM 694 N N . ASN A 1 93 ? -9.141 -16.75 -15.805 1 85.44 93 ASN A N 1
ATOM 695 C CA . ASN A 1 93 ? -9.836 -17.875 -16.422 1 85.44 93 ASN A CA 1
ATOM 696 C C . ASN A 1 93 ? -10.656 -18.656 -15.398 1 85.44 93 ASN A C 1
ATOM 698 O O . ASN A 1 93 ? -10.102 -19.328 -14.531 1 85.44 93 ASN A O 1
ATOM 702 N N . PRO A 1 94 ? -11.992 -18.594 -15.547 1 85 94 PRO A N 1
ATOM 703 C CA . PRO A 1 94 ? -12.836 -19.266 -14.562 1 85 94 PRO A CA 1
ATOM 704 C C . PRO A 1 94 ? -12.773 -20.797 -14.672 1 85 94 PRO A C 1
ATOM 706 O O . PRO A 1 94 ? -13.211 -21.5 -13.758 1 85 94 PRO A O 1
ATOM 709 N N . ASP A 1 95 ? -12.227 -21.234 -15.766 1 85.94 95 ASP A N 1
ATOM 710 C CA . ASP A 1 95 ? -12.148 -22.688 -15.977 1 85.94 95 ASP A CA 1
ATOM 711 C C . ASP A 1 95 ? -10.906 -23.266 -15.312 1 85.94 95 ASP A C 1
ATOM 713 O O . ASP A 1 95 ? -10.734 -24.484 -15.273 1 85.94 95 ASP A O 1
ATOM 717 N N . CYS A 1 96 ? -10.078 -22.375 -14.883 1 87.56 96 CYS A N 1
ATOM 718 C CA . CYS A 1 96 ? -8.906 -22.766 -14.102 1 87.56 96 CYS A CA 1
ATOM 719 C C . CYS A 1 96 ? -9.117 -22.453 -12.625 1 87.56 96 CYS A C 1
ATOM 721 O O . CYS A 1 96 ? -9.531 -21.344 -12.266 1 87.56 96 CYS A O 1
ATOM 723 N N . VAL A 1 97 ? -8.867 -23.438 -11.773 1 88.75 97 VAL A N 1
ATOM 724 C CA . VAL A 1 97 ? -9.109 -23.297 -10.344 1 88.75 97 VAL A CA 1
ATOM 725 C C . VAL A 1 97 ? -8.336 -22.094 -9.805 1 88.75 97 VAL A C 1
ATOM 727 O O . VAL A 1 97 ? -8.82 -21.375 -8.93 1 88.75 97 VAL A O 1
ATOM 730 N N . VAL A 1 98 ? -7.164 -21.875 -10.312 1 92.88 98 VAL A N 1
ATOM 731 C CA . VAL A 1 98 ? -6.352 -20.75 -9.875 1 92.88 98 VAL A CA 1
ATOM 732 C C . VAL A 1 98 ? -6.996 -19.438 -10.328 1 92.88 98 VAL A C 1
ATOM 734 O O . VAL A 1 98 ? -7.23 -18.547 -9.516 1 92.88 98 VAL A O 1
ATOM 737 N N . GLY A 1 99 ? -7.227 -19.391 -11.586 1 91.06 99 GLY A N 1
ATOM 738 C CA . GLY A 1 99 ? -7.859 -18.188 -12.125 1 91.06 99 GLY A CA 1
ATOM 739 C C . GLY A 1 99 ? -9.211 -17.906 -11.508 1 91.06 99 GLY A C 1
ATOM 740 O O . GLY A 1 99 ? -9.547 -16.734 -11.258 1 91.06 99 GLY A O 1
ATOM 741 N N . ALA A 1 100 ? -9.953 -18.938 -11.172 1 89.81 100 ALA A N 1
ATOM 742 C CA . ALA A 1 100 ? -11.312 -18.797 -10.648 1 89.81 100 ALA A CA 1
ATOM 743 C C . ALA A 1 100 ? -11.297 -18.25 -9.227 1 89.81 100 ALA A C 1
ATOM 745 O O . ALA A 1 100 ? -12.242 -17.578 -8.805 1 89.81 100 ALA A O 1
ATOM 746 N N . ASN A 1 101 ? -10.156 -18.422 -8.516 1 93.19 101 ASN A N 1
ATOM 747 C CA . ASN A 1 101 ? -10.234 -18.156 -7.086 1 93.19 101 ASN A CA 1
ATOM 748 C C . ASN A 1 101 ? -9.117 -17.234 -6.621 1 93.19 101 ASN A C 1
ATOM 750 O O . ASN A 1 101 ? -9.07 -16.844 -5.453 1 93.19 101 ASN A O 1
ATOM 754 N N . MET A 1 102 ? -8.266 -16.859 -7.469 1 94.12 102 MET A N 1
ATOM 755 C CA . MET A 1 102 ? -7.098 -16.062 -7.09 1 94.12 102 MET A CA 1
ATOM 756 C C . MET A 1 102 ? -7.52 -14.703 -6.543 1 94.12 102 MET A C 1
ATOM 758 O O . MET A 1 102 ? -7.012 -14.258 -5.512 1 94.12 102 MET A O 1
ATOM 762 N N . LYS A 1 103 ? -8.461 -14.055 -7.203 1 92.88 103 LYS A N 1
ATOM 763 C CA . LYS A 1 103 ? -8.922 -12.742 -6.758 1 92.88 103 LYS A CA 1
ATOM 764 C C . LYS A 1 103 ? -9.461 -12.805 -5.332 1 92.88 103 LYS A C 1
ATOM 766 O O . LYS A 1 103 ? -9.078 -12 -4.48 1 92.88 103 LYS A O 1
ATOM 771 N N . ASN A 1 104 ? -10.312 -13.719 -5.117 1 93.31 104 ASN A N 1
ATOM 772 C CA . ASN A 1 104 ? -10.891 -13.867 -3.787 1 93.31 104 ASN A CA 1
ATOM 773 C C . ASN A 1 104 ? -9.828 -14.164 -2.738 1 93.31 104 ASN A C 1
ATOM 775 O O . ASN A 1 104 ? -9.875 -13.625 -1.632 1 93.31 104 ASN A O 1
ATOM 779 N N . THR A 1 105 ? -8.93 -15.008 -3.105 1 95.5 105 THR A N 1
ATOM 780 C CA . THR A 1 105 ? -7.871 -15.414 -2.188 1 95.5 105 THR A CA 1
ATOM 781 C C . THR A 1 105 ? -7 -14.219 -1.807 1 95.5 105 THR A C 1
ATOM 783 O O . THR A 1 105 ? -6.793 -13.953 -0.623 1 95.5 105 THR A O 1
ATOM 786 N N . LEU A 1 106 ? -6.586 -13.516 -2.801 1 94.75 106 LEU A N 1
ATOM 787 C CA . LEU A 1 106 ? -5.703 -12.383 -2.527 1 94.75 106 LEU A CA 1
ATOM 788 C C . LEU A 1 106 ? -6.461 -11.258 -1.838 1 94.75 106 LEU A C 1
ATOM 790 O O . LEU A 1 106 ? -5.898 -10.547 -1.001 1 94.75 106 LEU A O 1
ATOM 794 N N . THR A 1 107 ? -7.73 -11.055 -2.178 1 93.75 107 THR A N 1
ATOM 795 C CA . THR A 1 107 ? -8.555 -10.062 -1.491 1 93.75 107 THR A CA 1
ATOM 796 C C . THR A 1 107 ? -8.656 -10.383 -0.003 1 93.75 107 THR A C 1
ATOM 798 O O . THR A 1 107 ? -8.555 -9.484 0.839 1 93.75 107 THR A O 1
ATOM 801 N N . THR A 1 108 ? -8.797 -11.633 0.291 1 95.06 108 THR A N 1
ATOM 802 C CA . THR A 1 108 ? -8.898 -12.055 1.683 1 95.06 108 THR A CA 1
ATOM 803 C C . THR A 1 108 ? -7.582 -11.836 2.416 1 95.06 108 THR A C 1
ATOM 805 O O . THR A 1 108 ? -7.555 -11.219 3.484 1 95.06 108 THR A O 1
ATOM 808 N N . ILE A 1 109 ? -6.512 -12.266 1.854 1 96.25 109 ILE A N 1
ATOM 809 C CA . ILE A 1 109 ? -5.203 -12.156 2.488 1 96.25 109 ILE A CA 1
ATOM 810 C C . ILE A 1 109 ? -4.852 -10.68 2.689 1 96.25 109 ILE A C 1
ATOM 812 O O . ILE A 1 109 ? -4.453 -10.273 3.783 1 96.25 109 ILE A O 1
ATOM 816 N N . PHE A 1 110 ? -5.109 -9.883 1.735 1 95 110 PHE A N 1
ATOM 817 C CA . PHE A 1 110 ? -4.676 -8.5 1.813 1 95 110 PHE A CA 1
ATOM 818 C C . PHE A 1 110 ? -5.688 -7.652 2.576 1 95 110 PHE A C 1
ATOM 820 O O . PHE A 1 110 ? -5.359 -6.566 3.061 1 95 110 PHE A O 1
ATOM 827 N N . GLY A 1 111 ? -6.965 -8.086 2.592 1 94.69 111 GLY A N 1
ATOM 828 C CA . GLY A 1 111 ? -7.867 -7.477 3.553 1 94.69 111 GLY A CA 1
ATOM 829 C C . GLY A 1 111 ? -7.363 -7.555 4.98 1 94.69 111 GLY A C 1
ATOM 830 O O . GLY A 1 111 ? -7.41 -6.566 5.715 1 94.69 111 GLY A O 1
ATOM 831 N N . ASN A 1 112 ? -6.863 -8.727 5.305 1 96.25 112 ASN A N 1
ATOM 832 C CA . ASN A 1 112 ? -6.277 -8.922 6.629 1 96.25 112 ASN A CA 1
ATOM 833 C C . ASN A 1 112 ? -4.977 -8.133 6.785 1 96.25 112 ASN A C 1
ATOM 835 O O . ASN A 1 112 ? -4.699 -7.59 7.855 1 96.25 112 ASN A O 1
ATOM 839 N N . ALA A 1 113 ? -4.191 -8.07 5.754 1 95.75 113 ALA A N 1
ATOM 840 C CA . ALA A 1 113 ? -2.963 -7.277 5.77 1 95.75 113 ALA A CA 1
ATOM 841 C C . ALA A 1 113 ? -3.266 -5.801 6.016 1 95.75 113 ALA A C 1
ATOM 843 O O . ALA A 1 113 ? -2.559 -5.137 6.773 1 95.75 113 ALA A O 1
ATOM 844 N N . GLU A 1 114 ? -4.293 -5.324 5.344 1 94.12 114 GLU A N 1
ATOM 845 C CA . GLU A 1 114 ? -4.695 -3.93 5.508 1 94.12 114 GLU A CA 1
ATOM 846 C C . GLU A 1 114 ? -5.113 -3.639 6.945 1 94.12 114 GLU A C 1
ATOM 848 O O . GLU A 1 114 ? -4.809 -2.57 7.48 1 94.12 114 GLU A O 1
ATOM 853 N N . LYS A 1 115 ? -5.781 -4.574 7.52 1 95.69 115 LYS A N 1
ATOM 854 C CA . LYS A 1 115 ? -6.156 -4.414 8.922 1 95.69 115 LYS A CA 1
ATOM 855 C C . LYS A 1 115 ? -4.918 -4.297 9.812 1 95.69 115 LYS A C 1
ATOM 857 O O . LYS A 1 115 ? -4.906 -3.516 10.766 1 95.69 115 LYS A O 1
ATOM 862 N N . GLN A 1 116 ? -3.918 -5.043 9.516 1 95.44 116 GLN A N 1
ATOM 863 C CA . GLN A 1 116 ? -2.662 -4.949 10.25 1 95.44 116 GLN A CA 1
ATOM 864 C C . GLN A 1 116 ? -2.008 -3.586 10.055 1 95.44 116 GLN A C 1
ATOM 866 O O . GLN A 1 116 ? -1.494 -2.994 11.008 1 95.44 116 GLN A O 1
ATOM 871 N N . LEU A 1 117 ? -2.039 -3.137 8.883 1 94.69 117 LEU A N 1
ATOM 872 C CA . LEU A 1 117 ? -1.495 -1.818 8.57 1 94.69 117 LEU A CA 1
ATOM 873 C C . LEU A 1 117 ? -2.236 -0.73 9.344 1 94.69 117 LEU A C 1
ATOM 875 O O . LEU A 1 117 ? -1.611 0.137 9.961 1 94.69 117 LEU A O 1
ATOM 879 N N . GLU A 1 118 ? -3.543 -0.814 9.305 1 95.75 118 GLU A N 1
ATOM 880 C CA . GLU A 1 118 ? -4.359 0.158 10.016 1 95.75 118 GLU A CA 1
ATOM 881 C C . GLU A 1 118 ? -4.066 0.13 11.516 1 95.75 118 GLU A C 1
ATOM 883 O O . GLU A 1 118 ? -3.979 1.18 12.156 1 95.75 118 GLU A O 1
ATOM 888 N N . SER A 1 119 ? -3.984 -1.073 12.008 1 97.06 119 SER A N 1
ATOM 889 C CA . SER A 1 119 ? -3.666 -1.225 13.422 1 97.06 119 SER A CA 1
ATOM 890 C C . SER A 1 119 ? -2.328 -0.574 13.766 1 97.06 119 SER A C 1
ATOM 892 O O . SER A 1 119 ? -2.195 0.083 14.797 1 97.06 119 SER A O 1
ATOM 894 N N . PHE A 1 120 ? -1.369 -0.754 12.969 1 97.56 120 PHE A N 1
ATOM 895 C CA . PHE A 1 120 ? -0.062 -0.142 13.164 1 97.56 120 PHE A CA 1
ATOM 896 C C . PHE A 1 120 ? -0.164 1.378 13.133 1 97.56 120 PHE A C 1
ATOM 898 O O . PHE A 1 120 ? 0.37 2.064 14.008 1 97.56 120 PHE A O 1
ATOM 905 N N . LEU A 1 121 ? -0.883 1.935 12.164 1 96.94 121 LEU A N 1
ATOM 906 C CA . LEU A 1 121 ? -1.011 3.375 11.977 1 96.94 121 LEU A CA 1
ATOM 907 C C . LEU A 1 121 ? -1.802 4.008 13.117 1 96.94 121 LEU A C 1
ATOM 909 O O . LEU A 1 121 ? -1.675 5.203 13.375 1 96.94 121 LEU A O 1
ATOM 913 N N . ALA A 1 122 ? -2.639 3.201 13.734 1 98.06 122 ALA A N 1
ATOM 914 C CA . ALA A 1 122 ? -3.42 3.678 14.875 1 98.06 122 ALA A CA 1
ATOM 915 C C . ALA A 1 122 ? -2.512 4.074 16.031 1 98.06 122 ALA A C 1
ATOM 917 O O . ALA A 1 122 ? -2.939 4.781 16.953 1 98.06 122 ALA A O 1
ATOM 918 N N . GLY A 1 123 ? -1.282 3.631 15.969 1 97.94 123 GLY A N 1
ATOM 919 C CA . GLY A 1 123 ? -0.316 3.955 17 1 97.94 123 GLY A CA 1
ATOM 920 C C . GLY A 1 123 ? 0.299 5.332 16.844 1 97.94 123 GLY A C 1
ATOM 921 O O . GLY A 1 123 ? 1.077 5.777 17.688 1 97.94 123 GLY A O 1
ATOM 922 N N . TYR A 1 124 ? -0.05 6.027 15.773 1 98.56 124 TYR A N 1
ATOM 923 C CA . TYR A 1 124 ? 0.45 7.367 15.492 1 98.56 124 TYR A CA 1
ATOM 924 C C . TYR A 1 124 ? -0.697 8.359 15.352 1 98.56 124 TYR A C 1
ATOM 926 O O . TYR A 1 124 ? -1.668 8.102 14.641 1 98.56 124 TYR A O 1
ATOM 934 N N . SER A 1 125 ? -0.575 9.461 16.031 1 98.75 125 SER A N 1
ATOM 935 C CA . SER A 1 125 ? -1.521 10.555 15.883 1 98.75 125 SER A CA 1
ATOM 936 C C . SER A 1 125 ? -0.896 11.727 15.125 1 98.75 125 SER A C 1
ATOM 938 O O . SER A 1 125 ? 0.311 11.734 14.875 1 98.75 125 SER A O 1
ATOM 940 N N . ILE A 1 126 ? -1.731 12.68 14.773 1 98.75 126 ILE A N 1
ATOM 941 C CA . ILE A 1 126 ? -1.234 13.906 14.164 1 98.75 126 ILE A CA 1
ATOM 942 C C . ILE A 1 126 ? -0.275 14.609 15.117 1 98.75 126 ILE A C 1
ATOM 944 O O . ILE A 1 126 ? 0.714 15.203 14.688 1 98.75 126 ILE A O 1
ATOM 948 N N . ASN A 1 127 ? -0.578 14.539 16.406 1 98.62 127 ASN A N 1
ATOM 949 C CA . ASN A 1 127 ? 0.346 15.094 17.391 1 98.62 127 ASN A CA 1
ATOM 950 C C . ASN A 1 127 ? 1.715 14.43 17.312 1 98.62 127 ASN A C 1
ATOM 952 O O . ASN A 1 127 ? 2.744 15.094 17.406 1 98.62 127 ASN A O 1
ATOM 956 N N . ASP A 1 128 ? 1.758 13.109 17.188 1 98.31 128 ASP A N 1
ATOM 957 C CA . ASP A 1 128 ? 3.023 12.391 17.062 1 98.31 128 ASP A CA 1
ATOM 958 C C . ASP A 1 128 ? 3.793 12.859 15.836 1 98.31 128 ASP A C 1
ATOM 960 O O . ASP A 1 128 ? 5.008 13.062 15.891 1 98.31 128 ASP A O 1
ATOM 964 N N . VAL A 1 129 ? 3.084 13.016 14.734 1 98 129 VAL A N 1
ATOM 965 C CA . VAL A 1 129 ? 3.717 13.5 13.516 1 98 129 VAL A CA 1
ATOM 966 C C . VAL A 1 129 ? 4.285 14.898 13.742 1 98 129 VAL A C 1
ATOM 968 O O . VAL A 1 129 ? 5.414 15.188 13.344 1 98 129 VAL A O 1
ATOM 971 N N . ALA A 1 130 ? 3.488 15.773 14.359 1 97.75 130 ALA A N 1
ATOM 972 C CA . ALA A 1 130 ? 3.932 17.125 14.656 1 97.75 130 ALA A CA 1
ATOM 973 C C . ALA A 1 130 ? 5.211 17.125 15.484 1 97.75 130 ALA A C 1
ATOM 975 O O . ALA A 1 130 ? 6.129 17.906 15.227 1 97.75 130 ALA A O 1
ATOM 976 N N . MET A 1 131 ? 5.293 16.25 16.438 1 97 131 MET A N 1
ATOM 977 C CA . MET A 1 131 ? 6.469 16.172 17.297 1 97 131 MET A CA 1
ATOM 978 C C . MET A 1 131 ? 7.68 15.664 16.5 1 97 131 MET A C 1
ATOM 980 O O . MET A 1 131 ? 8.789 16.156 16.703 1 97 131 MET A O 1
ATOM 984 N N . LEU A 1 132 ? 7.457 14.758 15.648 1 95.69 132 LEU A N 1
ATOM 985 C CA . LEU A 1 132 ? 8.539 14.195 14.844 1 95.69 132 LEU A CA 1
ATOM 986 C C . LEU A 1 132 ? 9.078 15.234 13.867 1 95.69 132 LEU A C 1
ATOM 988 O O . LEU A 1 132 ? 10.281 15.305 13.633 1 95.69 132 LEU A O 1
ATOM 992 N N . VAL A 1 133 ? 8.219 16 13.312 1 94.75 133 VAL A N 1
ATOM 993 C CA . VAL A 1 133 ? 8.617 17.016 12.344 1 94.75 133 VAL A CA 1
ATOM 994 C C . VAL A 1 133 ? 9.445 18.109 13.047 1 94.75 133 VAL A C 1
ATOM 996 O O . VAL A 1 133 ? 10.383 18.656 12.461 1 94.75 133 VAL A O 1
ATOM 999 N N . LYS A 1 134 ? 9.125 18.406 14.211 1 93.12 134 LYS A N 1
ATOM 1000 C CA . LYS A 1 134 ? 9.844 19.438 14.977 1 93.12 134 LYS A CA 1
ATOM 1001 C C . LYS A 1 134 ? 11.219 18.922 15.414 1 93.12 134 LYS A C 1
ATOM 1003 O O . LYS A 1 134 ? 12.156 19.719 15.562 1 93.12 134 LYS A O 1
ATOM 1008 N N . LYS A 1 135 ? 11.305 17.656 15.766 1 84.44 135 LYS A N 1
ATOM 1009 C CA . LYS A 1 135 ? 12.531 17.078 16.297 1 84.44 135 LYS A CA 1
ATOM 1010 C C . LYS A 1 135 ? 13.609 16.969 15.219 1 84.44 135 LYS A C 1
ATOM 1012 O O . LYS A 1 135 ? 14.805 17 15.523 1 84.44 135 LYS A O 1
ATOM 1017 N N . GLN A 1 136 ? 13.211 16.766 14.055 1 70.25 136 GLN A N 1
ATOM 1018 C CA . GLN A 1 136 ? 14.234 16.547 13.031 1 70.25 136 GLN A CA 1
ATOM 1019 C C . GLN A 1 136 ? 14.938 17.859 12.672 1 70.25 136 GLN A C 1
ATOM 1021 O O . GLN A 1 136 ? 14.305 18.906 12.578 1 70.25 136 GLN A O 1
ATOM 1026 N N . PRO A 1 137 ? 16.203 18.125 13.062 1 56.78 137 PRO A N 1
ATOM 1027 C CA . PRO A 1 137 ? 16.953 19.344 12.805 1 56.78 137 PRO A CA 1
ATOM 1028 C C . PRO A 1 137 ? 16.734 19.891 11.391 1 56.78 137 PRO A C 1
ATOM 1030 O O . PRO A 1 137 ? 16.719 19.109 10.43 1 56.78 137 PRO A O 1
ATOM 1033 N N . SER A 1 138 ? 15.766 20.828 11.305 1 49.66 138 SER A N 1
ATOM 1034 C CA . SER A 1 138 ? 15.781 21.484 10.008 1 49.66 138 SER A CA 1
ATOM 1035 C C . SER A 1 138 ? 17.203 21.625 9.469 1 49.66 138 SER A C 1
ATOM 1037 O O . SER A 1 138 ? 18.156 21.719 10.242 1 49.66 138 SER A O 1
ATOM 1039 N N . LYS A 1 139 ? 17.594 21.031 8.375 1 45.38 139 LYS A N 1
ATOM 1040 C CA . LYS A 1 139 ? 18.922 21.406 7.906 1 45.38 139 LYS A CA 1
ATOM 1041 C C . LYS A 1 139 ? 19.203 22.891 8.188 1 45.38 139 LYS A C 1
ATOM 1043 O O . LYS A 1 139 ? 18.812 23.75 7.402 1 45.38 139 LYS A O 1
ATOM 1048 N N . GLN A 1 140 ? 18.906 23.562 9.227 1 39.66 140 GLN A N 1
ATOM 1049 C CA . GLN A 1 140 ? 19.594 24.844 9.375 1 39.66 140 GLN A CA 1
ATOM 1050 C C . GLN A 1 140 ? 21.078 24.703 9.07 1 39.66 140 GLN A C 1
ATOM 1052 O O . GLN A 1 140 ? 21.703 23.703 9.445 1 39.66 140 GLN A O 1
ATOM 1057 N N . ILE A 1 141 ? 21.516 25.484 8.055 1 37.28 141 ILE A N 1
ATOM 1058 C CA . ILE A 1 141 ? 22.828 25.828 7.512 1 37.28 141 ILE A CA 1
ATOM 1059 C C . ILE A 1 141 ? 23.797 26.109 8.656 1 37.28 141 ILE A C 1
ATOM 1061 O O . ILE A 1 141 ? 23.828 27.219 9.203 1 37.28 141 ILE A O 1
ATOM 1065 N N . SER A 1 142 ? 23.562 25.625 9.766 1 36.19 142 SER A N 1
ATOM 1066 C CA . SER A 1 142 ? 24.609 26.016 10.688 1 36.19 142 SER A CA 1
ATOM 1067 C C . SER A 1 142 ? 26 25.75 10.102 1 36.19 142 SER A C 1
ATOM 1069 O O . SER A 1 142 ? 27.016 26.094 10.703 1 36.19 142 SER A O 1
ATOM 1071 N N . GLU A 1 143 ? 26.109 24.703 9.32 1 35.66 143 GLU A N 1
ATOM 1072 C CA . GLU A 1 143 ? 27.516 24.609 8.961 1 35.66 143 GLU A CA 1
ATOM 1073 C C . GLU A 1 143 ? 27.984 25.859 8.219 1 35.66 143 GLU A C 1
ATOM 1075 O O . GLU A 1 143 ? 29.188 26.125 8.117 1 35.66 143 GLU A O 1
ATOM 1080 N N . ILE A 1 144 ? 27.141 26.484 7.367 1 35.75 144 ILE A N 1
ATOM 1081 C CA . ILE A 1 144 ? 27.891 27.375 6.504 1 35.75 144 ILE A CA 1
ATOM 1082 C C . ILE A 1 144 ? 28.234 28.656 7.27 1 35.75 144 ILE A C 1
ATOM 1084 O O . ILE A 1 144 ? 29.062 29.453 6.832 1 35.75 144 ILE A O 1
ATOM 1088 N N . VAL A 1 145 ? 27.516 29.062 8.406 1 35.31 145 VAL A N 1
ATOM 1089 C CA . VAL A 1 145 ? 27.938 30.375 8.898 1 35.31 145 VAL A CA 1
ATOM 1090 C C . VAL A 1 145 ? 29.281 30.234 9.609 1 35.31 145 VAL A C 1
ATOM 1092 O O . VAL A 1 145 ? 29.922 31.25 9.906 1 35.31 145 VAL A O 1
ATOM 1095 N N . SER A 1 146 ? 29.516 29.031 10.133 1 36.47 146 SER A N 1
ATOM 1096 C CA . SER A 1 146 ? 30.766 29.219 10.875 1 36.47 146 SER A CA 1
ATOM 1097 C C . SER A 1 146 ? 31.938 29.391 9.93 1 36.47 146 SER A C 1
ATOM 1099 O O . SER A 1 146 ? 33.062 29.594 10.375 1 36.47 146 SER A O 1
ATOM 1101 N N . GLU A 1 147 ? 31.797 28.781 8.664 1 33.31 147 GLU A N 1
ATOM 1102 C CA . GLU A 1 147 ? 33.062 29.016 8 1 33.31 147 GLU A CA 1
ATOM 1103 C C . GLU A 1 147 ? 33.156 30.453 7.492 1 33.31 147 GLU A C 1
ATOM 1105 O O . GLU A 1 147 ? 34.25 30.891 7.082 1 33.31 147 GLU A O 1
ATOM 1110 N N . LEU A 1 148 ? 32.062 31.281 7.492 1 27.67 148 LEU A N 1
ATOM 1111 C CA . LEU A 1 148 ? 32.594 32.594 7.109 1 27.67 148 LEU A CA 1
ATOM 1112 C C . LEU A 1 148 ? 33.156 33.312 8.32 1 27.67 148 LEU A C 1
ATOM 1114 O O . LEU A 1 148 ? 32.594 33.25 9.414 1 27.67 148 LEU A O 1
ATOM 1118 N N . MET B 1 1 ? -1.136 -1.394 -4.922 1 57 1 MET B N 1
ATOM 1119 C CA . MET B 1 1 ? -0.447 -2.678 -5.016 1 57 1 MET B CA 1
ATOM 1120 C C . MET B 1 1 ? -0.48 -3.207 -6.445 1 57 1 MET B C 1
ATOM 1122 O O . MET B 1 1 ? -1.427 -2.943 -7.188 1 57 1 MET B O 1
ATOM 1126 N N . ASN B 1 2 ? 0.845 -3.771 -6.863 1 73.31 2 ASN B N 1
ATOM 1127 C CA . ASN B 1 2 ? 1.266 -3.824 -8.258 1 73.31 2 ASN B CA 1
ATOM 1128 C C . ASN B 1 2 ? 0.792 -5.105 -8.938 1 73.31 2 ASN B C 1
ATOM 1130 O O . ASN B 1 2 ? 0.456 -6.082 -8.266 1 73.31 2 ASN B O 1
ATOM 1134 N N . SER B 1 3 ? 0.315 -5.059 -10.031 1 86.38 3 SER B N 1
ATOM 1135 C CA . SER B 1 3 ? -0.068 -6.102 -10.977 1 86.38 3 SER B CA 1
ATOM 1136 C C . SER B 1 3 ? 1.016 -7.172 -11.094 1 86.38 3 SER B C 1
ATOM 1138 O O . SER B 1 3 ? 0.715 -8.344 -11.32 1 86.38 3 SER B O 1
ATOM 1140 N N . GLU B 1 4 ? 2.219 -6.832 -10.75 1 92.94 4 GLU B N 1
ATOM 1141 C CA . GLU B 1 4 ? 3.32 -7.785 -10.844 1 92.94 4 GLU B CA 1
ATOM 1142 C C . GLU B 1 4 ? 3.277 -8.789 -9.695 1 92.94 4 GLU B C 1
ATOM 1144 O O . GLU B 1 4 ? 3.582 -9.969 -9.891 1 92.94 4 GLU B O 1
ATOM 1149 N N . PHE B 1 5 ? 2.951 -8.328 -8.531 1 95.88 5 PHE B N 1
ATOM 1150 C CA . PHE B 1 5 ? 2.812 -9.211 -7.383 1 95.88 5 PHE B CA 1
ATOM 1151 C C . PHE B 1 5 ? 1.755 -10.273 -7.641 1 95.88 5 PHE B C 1
ATOM 1153 O O . PHE B 1 5 ? 2.01 -11.469 -7.457 1 95.88 5 PHE B O 1
ATOM 1160 N N . THR B 1 6 ? 0.596 -9.875 -8.125 1 95.19 6 THR B N 1
ATOM 1161 C CA . THR B 1 6 ? -0.516 -10.781 -8.383 1 95.19 6 THR B CA 1
ATOM 1162 C C . THR B 1 6 ? -0.136 -11.812 -9.445 1 95.19 6 THR B C 1
ATOM 1164 O O . THR B 1 6 ? -0.391 -13.008 -9.273 1 95.19 6 THR B O 1
ATOM 1167 N N . LEU B 1 7 ? 0.462 -11.336 -10.414 1 96.44 7 LEU B N 1
ATOM 1168 C CA . LEU B 1 7 ? 0.847 -12.227 -11.5 1 96.44 7 LEU B CA 1
ATOM 1169 C C . LEU B 1 7 ? 1.904 -13.219 -11.039 1 96.44 7 LEU B C 1
ATOM 1171 O O . LEU B 1 7 ? 1.854 -14.398 -11.406 1 96.44 7 LEU B O 1
ATOM 1175 N N . ALA B 1 8 ? 2.838 -12.773 -10.258 1 97.69 8 ALA B N 1
ATOM 1176 C CA . ALA B 1 8 ? 3.879 -13.648 -9.727 1 97.69 8 ALA B CA 1
ATOM 1177 C C . ALA B 1 8 ? 3.279 -14.742 -8.844 1 97.69 8 ALA B C 1
ATOM 1179 O O . ALA B 1 8 ? 3.572 -15.93 -9.023 1 97.69 8 ALA B O 1
ATOM 1180 N N . VAL B 1 9 ? 2.422 -14.32 -7.953 1 98 9 VAL B N 1
ATOM 1181 C CA . VAL B 1 9 ? 1.801 -15.273 -7.039 1 98 9 VAL B CA 1
ATOM 1182 C C . VAL B 1 9 ? 0.926 -16.25 -7.82 1 98 9 VAL B C 1
ATOM 1184 O O . VAL B 1 9 ? 0.953 -17.453 -7.57 1 98 9 VAL B O 1
ATOM 1187 N N . HIS B 1 10 ? 0.166 -15.727 -8.773 1 97.38 10 HIS B N 1
ATOM 1188 C CA . HIS B 1 10 ? -0.669 -16.562 -9.617 1 97.38 10 HIS B CA 1
ATOM 1189 C C . HIS B 1 10 ? 0.17 -17.609 -10.359 1 97.38 10 HIS B C 1
ATOM 1191 O O . HIS B 1 10 ? -0.154 -18.797 -10.352 1 97.38 10 HIS B O 1
ATOM 1197 N N . SER B 1 11 ? 1.222 -17.203 -10.945 1 98 11 SER B N 1
ATOM 1198 C CA . SER B 1 11 ? 2.08 -18.078 -11.734 1 98 11 SER B CA 1
ATOM 1199 C C . SER B 1 11 ? 2.695 -19.172 -10.875 1 98 11 SER B C 1
ATOM 1201 O O . SER B 1 11 ? 2.666 -20.344 -11.242 1 98 11 SER B O 1
ATOM 1203 N N . LEU B 1 12 ? 3.219 -18.766 -9.75 1 98.62 12 LEU B N 1
ATOM 1204 C CA . LEU B 1 12 ? 3.834 -19.734 -8.844 1 98.62 12 LEU B CA 1
ATOM 1205 C C . LEU B 1 12 ? 2.797 -20.719 -8.32 1 98.62 12 LEU B C 1
ATOM 1207 O O . LEU B 1 12 ? 3.08 -21.922 -8.172 1 98.62 12 LEU B O 1
ATOM 1211 N N . THR B 1 13 ? 1.622 -20.188 -8.008 1 98.38 13 THR B N 1
ATOM 1212 C CA . THR B 1 13 ? 0.547 -21.047 -7.523 1 98.38 13 THR B CA 1
ATOM 1213 C C . THR B 1 13 ? 0.142 -22.062 -8.594 1 98.38 13 THR B C 1
ATOM 1215 O O . THR B 1 13 ? -0.056 -23.234 -8.297 1 98.38 13 THR B O 1
ATOM 1218 N N . TYR B 1 14 ? 0.03 -21.594 -9.82 1 98 14 TYR B N 1
ATOM 1219 C CA . TYR B 1 14 ? -0.28 -22.469 -10.945 1 98 14 TYR B CA 1
ATOM 1220 C C . TYR B 1 14 ? 0.731 -23.594 -11.047 1 98 14 TYR B C 1
ATOM 1222 O O . TYR B 1 14 ? 0.353 -24.766 -11.117 1 98 14 TYR B O 1
ATOM 1230 N N . LEU B 1 15 ? 1.962 -23.281 -10.984 1 98.19 15 LEU B N 1
ATOM 1231 C CA . LEU B 1 15 ? 3.021 -24.266 -11.094 1 98.19 15 LEU B CA 1
ATOM 1232 C C . LEU B 1 15 ? 3.012 -25.203 -9.891 1 98.19 15 LEU B C 1
ATOM 1234 O O . LEU B 1 15 ? 3.27 -26.406 -10.031 1 98.19 15 LEU B O 1
ATOM 1238 N N . ALA B 1 16 ? 2.754 -24.656 -8.727 1 98.06 16 ALA B N 1
ATOM 1239 C CA . ALA B 1 16 ? 2.717 -25.453 -7.504 1 98.06 16 ALA B CA 1
ATOM 1240 C C . ALA B 1 16 ? 1.623 -26.516 -7.57 1 98.06 16 ALA B C 1
ATOM 1242 O O . ALA B 1 16 ? 1.758 -27.578 -6.984 1 98.06 16 ALA B O 1
ATOM 1243 N N . LEU B 1 17 ? 0.551 -26.219 -8.258 1 96.75 17 LEU B N 1
ATOM 1244 C CA . LEU B 1 17 ? -0.577 -27.141 -8.359 1 96.75 17 LEU B CA 1
ATOM 1245 C C . LEU B 1 17 ? -0.341 -28.172 -9.453 1 96.75 17 LEU B C 1
ATOM 1247 O O . LEU B 1 17 ? -1.124 -29.109 -9.602 1 96.75 17 LEU B O 1
ATOM 1251 N N . HIS B 1 18 ? 0.693 -28 -10.188 1 95 18 HIS B N 1
ATOM 1252 C CA . HIS B 1 18 ? 1.106 -28.953 -11.219 1 95 18 HIS B CA 1
ATOM 1253 C C . HIS B 1 18 ? 2.539 -29.422 -10.984 1 95 18 HIS B C 1
ATOM 1255 O O . HIS B 1 18 ? 3.406 -29.219 -11.844 1 95 18 HIS B O 1
ATOM 1261 N N . PRO B 1 19 ? 2.738 -30.094 -9.852 1 94 19 PRO B N 1
ATOM 1262 C CA . PRO B 1 19 ? 4.102 -30.484 -9.5 1 94 19 PRO B CA 1
ATOM 1263 C C . PRO B 1 19 ? 4.734 -31.422 -10.531 1 94 19 PRO B C 1
ATOM 1265 O O . PRO B 1 19 ? 4.094 -32.375 -10.984 1 94 19 PRO B O 1
ATOM 1268 N N . GLY B 1 20 ? 5.934 -31.094 -10.914 1 91.75 20 GLY B N 1
ATOM 1269 C CA . GLY B 1 20 ? 6.684 -31.953 -11.812 1 91.75 20 GLY B CA 1
ATOM 1270 C C . GLY B 1 20 ? 6.32 -31.734 -13.273 1 91.75 20 GLY B C 1
ATOM 1271 O O . GLY B 1 20 ? 6.832 -32.438 -14.148 1 91.75 20 GLY B O 1
ATOM 1272 N N . GLN B 1 21 ? 5.457 -30.797 -13.547 1 93.81 21 GLN B N 1
ATOM 1273 C CA . GLN B 1 21 ? 5.027 -30.531 -14.914 1 93.81 21 GLN B CA 1
ATOM 1274 C C . GLN B 1 21 ? 5.512 -29.172 -15.391 1 93.81 21 GLN B C 1
ATOM 1276 O O . GLN B 1 21 ? 5.477 -28.188 -14.625 1 93.81 21 GLN B O 1
ATOM 1281 N N . MET B 1 22 ? 5.953 -29.188 -16.625 1 96.5 22 MET B N 1
ATOM 1282 C CA . MET B 1 22 ? 6.301 -27.922 -17.266 1 96.5 22 MET B CA 1
ATOM 1283 C C . MET B 1 22 ? 5.047 -27.188 -17.719 1 96.5 22 MET B C 1
ATOM 1285 O O . MET B 1 22 ? 4.082 -27.797 -18.172 1 96.5 22 MET B O 1
ATOM 1289 N N . ALA B 1 23 ? 5.066 -25.906 -17.562 1 96.94 23 ALA B N 1
ATOM 1290 C CA . ALA B 1 23 ? 4 -25.078 -18.109 1 96.94 23 ALA B CA 1
ATOM 1291 C C . ALA B 1 23 ? 4.562 -23.984 -19.016 1 96.94 23 ALA B C 1
ATOM 1293 O O . ALA B 1 23 ? 5.594 -23.391 -18.719 1 96.94 23 ALA B O 1
ATOM 1294 N N . THR B 1 24 ? 3.912 -23.781 -20.141 1 96.38 24 THR B N 1
ATOM 1295 C CA . THR B 1 24 ? 4.328 -22.734 -21.062 1 96.38 24 THR B CA 1
ATOM 1296 C C . THR B 1 24 ? 3.799 -21.375 -20.609 1 96.38 24 THR B C 1
ATOM 1298 O O . THR B 1 24 ? 2.855 -21.312 -19.828 1 96.38 24 THR B O 1
ATOM 1301 N N . SER B 1 25 ? 4.52 -20.297 -21.125 1 96.62 25 SER B N 1
ATOM 1302 C CA . SER B 1 25 ? 4.004 -18.969 -20.859 1 96.62 25 SER B CA 1
ATOM 1303 C C . SER B 1 25 ? 2.572 -18.812 -21.359 1 96.62 25 SER B C 1
ATOM 1305 O O . SER B 1 25 ? 1.772 -18.094 -20.75 1 96.62 25 SER B O 1
ATOM 1307 N N . ASN B 1 26 ? 2.184 -19.547 -22.375 1 96.38 26 ASN B N 1
ATOM 1308 C CA . ASN B 1 26 ? 0.826 -19.5 -22.906 1 96.38 26 ASN B CA 1
ATOM 1309 C C . ASN B 1 26 ? -0.177 -20.125 -21.938 1 96.38 26 ASN B C 1
ATOM 1311 O O . ASN B 1 26 ? -1.272 -19.609 -21.75 1 96.38 26 ASN B O 1
ATOM 1315 N N . ALA B 1 27 ? 0.167 -21.266 -21.406 1 95.69 27 ALA B N 1
ATOM 1316 C CA . ALA B 1 27 ? -0.723 -21.922 -20.453 1 95.69 27 ALA B CA 1
ATOM 1317 C C . ALA B 1 27 ? -0.979 -21.031 -19.234 1 95.69 27 ALA B C 1
ATOM 1319 O O . ALA B 1 27 ? -2.119 -20.891 -18.781 1 95.69 27 ALA B O 1
ATOM 1320 N N . ILE B 1 28 ? 0.064 -20.422 -18.75 1 97.06 28 ILE B N 1
ATOM 1321 C CA . ILE B 1 28 ? -0.06 -19.547 -17.594 1 97.06 28 ILE B CA 1
ATOM 1322 C C . ILE B 1 28 ? -0.838 -18.297 -17.984 1 97.06 28 ILE B C 1
ATOM 1324 O O . ILE B 1 28 ? -1.667 -17.797 -17.219 1 97.06 28 ILE B O 1
ATOM 1328 N N . SER B 1 29 ? -0.556 -17.781 -19.172 1 97.12 29 SER B N 1
ATOM 1329 C CA . SER B 1 29 ? -1.31 -16.656 -19.703 1 97.12 29 SER B CA 1
ATOM 1330 C C . SER B 1 29 ? -2.803 -16.953 -19.75 1 97.12 29 SER B C 1
ATOM 1332 O O . SER B 1 29 ? -3.627 -16.109 -19.391 1 97.12 29 SER B O 1
ATOM 1334 N N . GLU B 1 30 ? -3.16 -18.094 -20.156 1 95.94 30 GLU B N 1
ATOM 1335 C CA . GLU B 1 30 ? -4.562 -18.5 -20.219 1 95.94 30 GLU B CA 1
ATOM 1336 C C . GLU B 1 30 ? -5.176 -18.562 -18.828 1 95.94 30 GLU B C 1
ATOM 1338 O O . GLU B 1 30 ? -6.312 -18.125 -18.625 1 95.94 30 GLU B O 1
ATOM 1343 N N . SER B 1 31 ? -4.449 -19.094 -17.953 1 95 31 SER B N 1
ATOM 1344 C CA . SER B 1 31 ? -4.926 -19.188 -16.578 1 95 31 SER B CA 1
ATOM 1345 C C . SER B 1 31 ? -5.117 -17.797 -15.961 1 95 31 SER B C 1
ATOM 1347 O O . SER B 1 31 ? -6.137 -17.531 -15.32 1 95 31 SER B O 1
ATOM 1349 N N . THR B 1 32 ? -4.156 -16.875 -16.172 1 95.12 32 THR B N 1
ATOM 1350 C CA . THR B 1 32 ? -4.156 -15.547 -15.57 1 95.12 32 THR B CA 1
ATOM 1351 C C . THR B 1 32 ? -5.008 -14.578 -16.375 1 95.12 32 THR B C 1
ATOM 1353 O O . THR B 1 32 ? -5.352 -13.5 -15.906 1 95.12 32 THR B O 1
ATOM 1356 N N . ALA B 1 33 ? -5.262 -14.852 -17.656 1 94.5 33 ALA B N 1
ATOM 1357 C CA . ALA B 1 33 ? -5.895 -13.969 -18.625 1 94.5 33 ALA B CA 1
ATOM 1358 C C . ALA B 1 33 ? -5.059 -12.711 -18.844 1 94.5 33 ALA B C 1
ATOM 1360 O O . ALA B 1 33 ? -5.605 -11.617 -19 1 94.5 33 ALA B O 1
ATOM 1361 N N . VAL B 1 34 ? -3.748 -12.852 -18.734 1 94.69 34 VAL B N 1
ATOM 1362 C CA . VAL B 1 34 ? -2.801 -11.773 -19 1 94.69 34 VAL B CA 1
ATOM 1363 C C . VAL B 1 34 ? -1.976 -12.102 -20.25 1 94.69 34 VAL B C 1
ATOM 1365 O O . VAL B 1 34 ? -1.652 -13.266 -20.484 1 94.69 34 VAL B O 1
ATOM 1368 N N . HIS B 1 35 ? -1.668 -11.148 -20.969 1 95.19 35 HIS B N 1
ATOM 1369 C CA . HIS B 1 35 ? -0.925 -11.328 -22.203 1 95.19 35 HIS B CA 1
ATOM 1370 C C . HIS B 1 35 ? 0.39 -12.062 -21.969 1 95.19 35 HIS B C 1
ATOM 1372 O O . HIS B 1 35 ? 1.11 -11.75 -21.016 1 95.19 35 HIS B O 1
ATOM 1378 N N . PRO B 1 36 ? 0.761 -12.992 -22.875 1 96.56 36 PRO B N 1
ATOM 1379 C CA . PRO B 1 36 ? 1.944 -13.828 -22.672 1 96.56 36 PRO B CA 1
ATOM 1380 C C . PRO B 1 36 ? 3.227 -13.016 -22.516 1 96.56 36 PRO B C 1
ATOM 1382 O O . PRO B 1 36 ? 4.137 -13.422 -21.781 1 96.56 36 PRO B O 1
ATOM 1385 N N . VAL B 1 37 ? 3.312 -11.898 -23.172 1 96.62 37 VAL B N 1
ATOM 1386 C CA . VAL B 1 37 ? 4.504 -11.062 -23.078 1 96.62 37 VAL B CA 1
ATOM 1387 C C . VAL B 1 37 ? 4.691 -10.586 -21.641 1 96.62 37 VAL B C 1
ATOM 1389 O O . VAL B 1 37 ? 5.801 -10.633 -21.094 1 96.62 37 VAL B O 1
ATOM 1392 N N . ARG B 1 38 ? 3.596 -10.125 -21 1 96.12 38 ARG B N 1
ATOM 1393 C CA . ARG B 1 38 ? 3.645 -9.688 -19.609 1 96.12 38 ARG B CA 1
ATOM 1394 C C . ARG B 1 38 ? 3.951 -10.859 -18.672 1 96.12 38 ARG B C 1
ATOM 1396 O O . ARG B 1 38 ? 4.695 -10.711 -17.703 1 96.12 38 ARG B O 1
ATOM 1403 N N . VAL B 1 39 ? 3.385 -11.977 -19 1 97.44 39 VAL B N 1
ATOM 1404 C CA . VAL B 1 39 ? 3.627 -13.188 -18.219 1 97.44 39 VAL B CA 1
ATOM 1405 C C . VAL B 1 39 ? 5.105 -13.555 -18.281 1 97.44 39 VAL B C 1
ATOM 1407 O O . VAL B 1 39 ? 5.723 -13.852 -17.25 1 97.44 39 VAL B O 1
ATOM 1410 N N . ARG B 1 40 ? 5.695 -13.5 -19.391 1 97.62 40 ARG B N 1
ATOM 1411 C CA . ARG B 1 40 ? 7.094 -13.875 -19.578 1 97.62 40 ARG B CA 1
ATOM 1412 C C . ARG B 1 40 ? 8.016 -12.953 -18.797 1 97.62 40 ARG B C 1
ATOM 1414 O O . ARG B 1 40 ? 9.039 -13.391 -18.25 1 97.62 40 ARG B O 1
ATOM 1421 N N . LYS B 1 41 ? 7.637 -11.688 -18.734 1 97.44 41 LYS B N 1
ATOM 1422 C CA . LYS B 1 41 ? 8.422 -10.742 -17.953 1 97.44 41 LYS B CA 1
ATOM 1423 C C . LYS B 1 41 ? 8.461 -11.156 -16.484 1 97.44 41 LYS B C 1
ATOM 1425 O O . LYS B 1 41 ? 9.539 -11.18 -15.867 1 97.44 41 LYS B O 1
ATOM 1430 N N . VAL B 1 42 ? 7.379 -11.484 -15.945 1 97.62 42 VAL B N 1
ATOM 1431 C CA . VAL B 1 42 ? 7.281 -11.875 -14.547 1 97.62 42 VAL B CA 1
ATOM 1432 C C . VAL B 1 42 ? 7.973 -13.219 -14.336 1 97.62 42 VAL B C 1
ATOM 1434 O O . VAL B 1 42 ? 8.672 -13.422 -13.336 1 97.62 42 VAL B O 1
ATOM 1437 N N . LEU B 1 43 ? 7.73 -14.148 -15.312 1 98.25 43 LEU B N 1
ATOM 1438 C CA . LEU B 1 43 ? 8.398 -15.445 -15.219 1 98.25 43 LEU B CA 1
ATOM 1439 C C . LEU B 1 43 ? 9.914 -15.281 -15.273 1 98.25 43 LEU B C 1
ATOM 1441 O O . LEU B 1 43 ? 10.648 -16.016 -14.602 1 98.25 43 LEU B O 1
ATOM 1445 N N . GLY B 1 44 ? 10.328 -14.336 -16.078 1 98.06 44 GLY B N 1
ATOM 1446 C CA . GLY B 1 44 ? 11.75 -14.031 -16.094 1 98.06 44 GLY B CA 1
ATOM 1447 C C . GLY B 1 44 ? 12.281 -13.586 -14.75 1 98.06 44 GLY B C 1
ATOM 1448 O O . GLY B 1 44 ? 13.359 -14.016 -14.328 1 98.06 44 GLY B O 1
ATOM 1449 N N . LEU B 1 45 ? 11.586 -12.742 -14.117 1 97.62 45 LEU B N 1
ATOM 1450 C CA . LEU B 1 45 ? 11.945 -12.273 -12.781 1 97.62 45 LEU B CA 1
ATOM 1451 C C . LEU B 1 45 ? 12 -13.438 -11.797 1 97.62 45 LEU B C 1
ATOM 1453 O O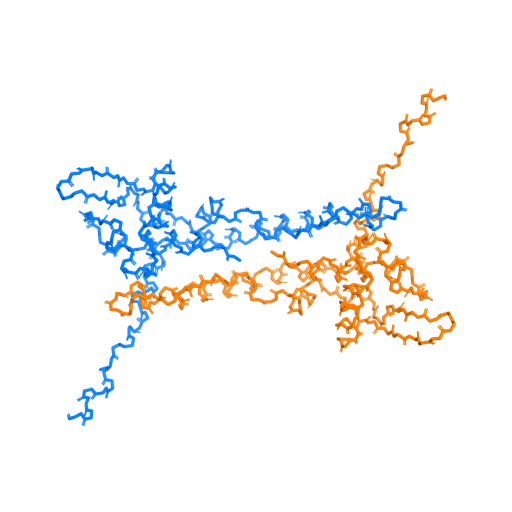 . LEU B 1 45 ? 12.961 -13.555 -11.031 1 97.62 45 LEU B O 1
ATOM 1457 N N . LEU B 1 46 ? 11.047 -14.297 -11.812 1 98.44 46 LEU B N 1
ATOM 1458 C CA . LEU B 1 46 ? 10.977 -15.43 -10.898 1 98.44 46 LEU B CA 1
ATOM 1459 C C . LEU B 1 46 ? 12.117 -16.406 -11.156 1 98.44 46 LEU B C 1
ATOM 1461 O O . LEU B 1 46 ? 12.641 -17.016 -10.219 1 98.44 46 LEU B O 1
ATOM 1465 N N . ARG B 1 47 ? 12.43 -16.531 -12.422 1 98.31 47 ARG B N 1
ATOM 1466 C CA . ARG B 1 47 ? 13.555 -17.391 -12.789 1 98.31 47 ARG B CA 1
ATOM 1467 C C . ARG B 1 47 ? 14.867 -16.828 -12.25 1 98.31 47 ARG B C 1
ATOM 1469 O O . ARG B 1 47 ? 15.672 -17.562 -11.664 1 98.31 47 ARG B O 1
ATOM 1476 N N . LYS B 1 48 ? 15.055 -15.562 -12.414 1 98.06 48 LYS B N 1
ATOM 1477 C CA . LYS B 1 48 ? 16.266 -14.898 -11.938 1 98.06 48 LYS B CA 1
ATOM 1478 C C . LYS B 1 48 ? 16.422 -15.062 -10.43 1 98.06 48 LYS B C 1
ATOM 1480 O O . LYS B 1 48 ? 17.531 -15.164 -9.922 1 98.06 48 LYS B O 1
ATOM 1485 N N . GLN B 1 49 ? 15.32 -15.102 -9.711 1 98 49 GLN B N 1
ATOM 1486 C CA . GLN B 1 49 ? 15.328 -15.219 -8.258 1 98 49 GLN B CA 1
ATOM 1487 C C . GLN B 1 49 ? 15.461 -16.672 -7.828 1 98 49 GLN B C 1
ATOM 1489 O O . GLN B 1 49 ? 15.555 -16.969 -6.633 1 98 49 GLN B O 1
ATOM 1494 N N . GLY B 1 50 ? 15.352 -17.594 -8.766 1 98 50 GLY B N 1
ATOM 1495 C CA . GLY B 1 50 ? 15.594 -19 -8.5 1 98 50 GLY B CA 1
ATOM 1496 C C . GLY B 1 50 ? 14.344 -19.766 -8.094 1 98 50 GLY B C 1
ATOM 1497 O O . GLY B 1 50 ? 14.43 -20.906 -7.637 1 98 50 GLY B O 1
ATOM 1498 N N . TYR B 1 51 ? 13.18 -19.219 -8.25 1 98.5 51 TYR B N 1
ATOM 1499 C CA . TYR B 1 51 ? 11.945 -19.891 -7.844 1 98.5 51 TYR B CA 1
ATOM 1500 C C . TYR B 1 51 ? 11.516 -20.906 -8.891 1 98.5 51 TYR B C 1
ATOM 1502 O O . TYR B 1 51 ? 10.875 -21.906 -8.562 1 98.5 51 TYR B O 1
ATOM 1510 N N . ILE B 1 52 ? 11.867 -20.594 -10.172 1 98.5 52 ILE B N 1
ATOM 1511 C CA . ILE B 1 52 ? 11.477 -21.484 -11.266 1 98.5 52 ILE B CA 1
ATOM 1512 C C . ILE B 1 52 ? 12.656 -21.703 -12.203 1 98.5 52 ILE B C 1
ATOM 1514 O O . ILE B 1 52 ? 13.641 -20.969 -12.156 1 98.5 52 ILE B O 1
ATOM 1518 N N . ALA B 1 53 ? 12.562 -22.766 -12.93 1 97.75 53 ALA B N 1
ATOM 1519 C CA . ALA B 1 53 ? 13.516 -23.078 -13.992 1 97.75 53 ALA B CA 1
ATOM 1520 C C . ALA B 1 53 ? 12.812 -23.172 -15.344 1 97.75 53 ALA B C 1
ATOM 1522 O O . ALA B 1 53 ? 11.586 -23.266 -15.414 1 97.75 53 ALA B O 1
ATOM 1523 N N . THR B 1 54 ? 13.594 -23.016 -16.359 1 96.19 54 THR B N 1
ATOM 1524 C CA . THR B 1 54 ? 13.023 -23.062 -17.703 1 96.19 54 THR B CA 1
ATOM 1525 C C . THR B 1 54 ? 13.773 -24.047 -18.578 1 96.19 54 THR B C 1
ATOM 1527 O O . THR B 1 54 ? 14.938 -24.359 -18.328 1 96.19 54 THR B O 1
ATOM 1530 N N . LYS B 1 55 ? 13.125 -24.641 -19.422 1 93.12 55 LYS B N 1
ATOM 1531 C CA . LYS B 1 55 ? 13.656 -25.5 -20.469 1 93.12 55 LYS B CA 1
ATOM 1532 C C . LYS B 1 55 ? 13.133 -25.078 -21.844 1 93.12 55 LYS B C 1
ATOM 1534 O O . LYS B 1 55 ? 11.945 -24.812 -22 1 93.12 55 LYS B O 1
ATOM 1539 N N . GLU B 1 56 ? 14.078 -24.922 -22.797 1 89.5 56 GLU B N 1
ATOM 1540 C CA . GLU B 1 56 ? 13.688 -24.531 -24.156 1 89.5 56 GLU B CA 1
ATOM 1541 C C . GLU B 1 56 ? 13.344 -25.75 -25 1 89.5 56 GLU B C 1
ATOM 1543 O O . GLU B 1 56 ? 13.773 -26.875 -24.688 1 89.5 56 GLU B O 1
ATOM 1548 N N . GLY B 1 57 ? 12.617 -25.547 -26.156 1 85.25 57 GLY B N 1
ATOM 1549 C CA . GLY B 1 57 ? 12.344 -26.578 -27.156 1 85.25 57 GLY B CA 1
ATOM 1550 C C . GLY B 1 57 ? 11.023 -27.297 -26.922 1 85.25 57 GLY B C 1
ATOM 1551 O O . GLY B 1 57 ? 10.211 -26.859 -26.109 1 85.25 57 GLY B O 1
ATOM 1552 N N . CYS B 1 58 ? 10.82 -28.391 -27.688 1 84.69 58 CYS B N 1
ATOM 1553 C CA . CYS B 1 58 ? 9.594 -29.172 -27.609 1 84.69 58 CYS B CA 1
ATOM 1554 C C . CYS B 1 58 ? 9.422 -29.781 -26.219 1 84.69 58 CYS B C 1
ATOM 1556 O O . CYS B 1 58 ? 10.32 -30.438 -25.703 1 84.69 58 CYS B O 1
ATOM 1558 N N . GLY B 1 59 ? 8.289 -29.422 -25.594 1 86.62 59 GLY B N 1
ATOM 1559 C CA . GLY B 1 59 ? 7.996 -29.906 -24.25 1 86.62 59 GLY B CA 1
ATOM 1560 C C . GLY B 1 59 ? 8.57 -29.016 -23.156 1 86.62 59 GLY B C 1
ATOM 1561 O O . GLY B 1 59 ? 8.602 -29.391 -21.984 1 86.62 59 GLY B O 1
ATOM 1562 N N . GLY B 1 60 ? 9.148 -27.828 -23.703 1 93 60 GLY B N 1
ATOM 1563 C CA . GLY B 1 60 ? 9.742 -26.891 -22.75 1 93 60 GLY B CA 1
ATOM 1564 C C . GLY B 1 60 ? 8.727 -26.016 -22.062 1 93 60 GLY B C 1
ATOM 1565 O O . GLY B 1 60 ? 7.516 -26.234 -22.203 1 93 60 GLY B O 1
ATOM 1566 N N . GLY B 1 61 ? 9.242 -25.172 -21.141 1 97.06 61 GLY B N 1
ATOM 1567 C CA . GLY B 1 61 ? 8.414 -24.312 -20.312 1 97.06 61 GLY B CA 1
ATOM 1568 C C . GLY B 1 61 ? 9.047 -23.969 -18.984 1 97.06 61 GLY B C 1
ATOM 1569 O O . GLY B 1 61 ? 10.266 -23.766 -18.906 1 97.06 61 GLY B O 1
ATOM 1570 N N . PHE B 1 62 ? 8.18 -23.766 -18.062 1 98.12 62 PHE B N 1
ATOM 1571 C CA . PHE B 1 62 ? 8.609 -23.359 -16.719 1 98.12 62 PHE B CA 1
ATOM 1572 C C . PHE B 1 62 ? 8.188 -24.391 -15.68 1 98.12 62 PHE B C 1
ATOM 1574 O O . PHE B 1 62 ? 7.121 -25 -15.805 1 98.12 62 PHE B O 1
ATOM 1581 N N . ILE B 1 63 ? 9.016 -24.562 -14.758 1 97.81 63 ILE B N 1
ATOM 1582 C CA . ILE B 1 63 ? 8.711 -25.5 -13.688 1 97.81 63 ILE B CA 1
ATOM 1583 C C . ILE B 1 63 ? 9.164 -24.922 -12.352 1 97.81 63 ILE B C 1
ATOM 1585 O O . ILE B 1 63 ? 10.18 -24.219 -12.273 1 97.81 63 ILE B O 1
ATOM 1589 N N . LEU B 1 64 ? 8.414 -25.203 -11.328 1 97.56 64 LEU B N 1
ATOM 1590 C CA . LEU B 1 64 ? 8.781 -24.766 -9.984 1 97.56 64 LEU B CA 1
ATOM 1591 C C . LEU B 1 64 ? 10.047 -25.469 -9.516 1 97.56 64 LEU B C 1
ATOM 1593 O O . LEU B 1 64 ? 10.148 -26.688 -9.609 1 97.56 64 LEU B O 1
ATOM 1597 N N . GLN B 1 65 ? 10.969 -24.703 -8.938 1 96.69 65 GLN B N 1
ATOM 1598 C CA . GLN B 1 65 ? 12.273 -25.234 -8.562 1 96.69 65 GLN B CA 1
ATOM 1599 C C . GLN B 1 65 ? 12.422 -25.297 -7.043 1 96.69 65 GLN B C 1
ATOM 1601 O O . GLN B 1 65 ? 13.438 -25.797 -6.535 1 96.69 65 GLN B O 1
ATOM 1606 N N . VAL B 1 66 ? 11.523 -24.828 -6.32 1 97.5 66 VAL B N 1
ATOM 1607 C CA . VAL B 1 66 ? 11.523 -24.797 -4.863 1 97.5 66 VAL B CA 1
ATOM 1608 C C . VAL B 1 66 ? 10.211 -25.375 -4.332 1 97.5 66 VAL B C 1
ATOM 1610 O O . VAL B 1 66 ? 9.242 -25.516 -5.082 1 97.5 66 VAL B O 1
ATOM 1613 N N . LYS B 1 67 ? 10.211 -25.719 -3.045 1 98.12 67 LYS B N 1
ATOM 1614 C CA . LYS B 1 67 ? 8.953 -26.156 -2.432 1 98.12 67 LYS B CA 1
ATOM 1615 C C . LYS B 1 67 ? 8.008 -24.969 -2.215 1 98.12 67 LYS B C 1
ATOM 1617 O O . LYS B 1 67 ? 8.422 -23.938 -1.701 1 98.12 67 LYS B O 1
ATOM 1622 N N . PRO B 1 68 ? 6.77 -25.156 -2.621 1 98.44 68 PRO B N 1
ATOM 1623 C CA . PRO B 1 68 ? 5.82 -24.047 -2.465 1 98.44 68 PRO B CA 1
ATOM 1624 C C . PRO B 1 68 ? 5.719 -23.562 -1.024 1 98.44 68 PRO B C 1
ATOM 1626 O O . PRO B 1 68 ? 5.43 -22.375 -0.79 1 98.44 68 PRO B O 1
ATOM 1629 N N . GLU B 1 69 ? 5.965 -24.438 0.012 1 98.44 69 GLU B N 1
ATOM 1630 C CA . GLU B 1 69 ? 5.879 -24.078 1.426 1 98.44 69 GLU B CA 1
ATOM 1631 C C . GLU B 1 69 ? 7.027 -23.156 1.836 1 98.44 69 GLU B C 1
ATOM 1633 O O . GLU B 1 69 ? 6.953 -22.484 2.863 1 98.44 69 GLU B O 1
ATOM 1638 N N . ASP B 1 70 ? 8.07 -23.156 0.993 1 98.19 70 ASP B N 1
ATOM 1639 C CA . ASP B 1 70 ? 9.273 -22.406 1.346 1 98.19 70 ASP B CA 1
ATOM 1640 C C . ASP B 1 70 ? 9.266 -21.016 0.706 1 98.19 70 ASP B C 1
ATOM 1642 O O . ASP B 1 70 ? 10.195 -20.234 0.907 1 98.19 70 ASP B O 1
ATOM 1646 N N . VAL B 1 71 ? 8.297 -20.688 -0.086 1 98.5 71 VAL B N 1
ATOM 1647 C CA . VAL B 1 71 ? 8.195 -19.406 -0.76 1 98.5 71 VAL B CA 1
ATOM 1648 C C . VAL B 1 71 ? 7.133 -18.547 -0.077 1 98.5 71 VAL B C 1
ATOM 1650 O O . VAL B 1 71 ? 5.938 -18.719 -0.327 1 98.5 71 VAL B O 1
ATOM 1653 N N . GLY B 1 72 ? 7.66 -17.609 0.69 1 98.5 72 GLY B N 1
ATOM 1654 C CA . GLY B 1 72 ? 6.738 -16.719 1.394 1 98.5 72 GLY B CA 1
ATOM 1655 C C . GLY B 1 72 ? 6.25 -15.57 0.542 1 98.5 72 GLY B C 1
ATOM 1656 O O . GLY B 1 72 ? 6.977 -15.07 -0.317 1 98.5 72 GLY B O 1
ATOM 1657 N N . LEU B 1 73 ? 5.062 -15.125 0.839 1 98.25 73 LEU B N 1
ATOM 1658 C CA . LEU B 1 73 ? 4.508 -14 0.094 1 98.25 73 LEU B CA 1
ATOM 1659 C C . LEU B 1 73 ? 5.34 -12.742 0.316 1 98.25 73 LEU B C 1
ATOM 1661 O O . LEU B 1 73 ? 5.41 -11.875 -0.562 1 98.25 73 LEU B O 1
ATOM 1665 N N . HIS B 1 74 ? 5.953 -12.664 1.551 1 97.81 74 HIS B N 1
ATOM 1666 C CA . HIS B 1 74 ? 6.777 -11.492 1.821 1 97.81 74 HIS B CA 1
ATOM 1667 C C . HIS B 1 74 ? 7.961 -11.414 0.86 1 97.81 74 HIS B C 1
ATOM 1669 O O . HIS B 1 74 ? 8.383 -10.32 0.471 1 97.81 74 HIS B O 1
ATOM 1675 N N . GLU B 1 75 ? 8.516 -12.531 0.421 1 98.19 75 GLU B N 1
ATOM 1676 C 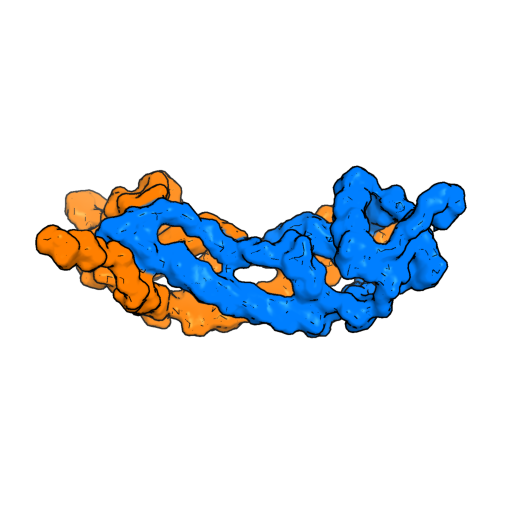CA . GLU B 1 75 ? 9.625 -12.555 -0.536 1 98.19 75 GLU B CA 1
ATOM 1677 C C . GLU B 1 75 ? 9.18 -12.039 -1.9 1 98.19 75 GLU B C 1
ATOM 1679 O O . GLU B 1 75 ? 9.891 -11.25 -2.535 1 98.19 75 GLU B O 1
ATOM 1684 N N . ILE B 1 76 ? 7.969 -12.477 -2.303 1 98.12 76 ILE B N 1
ATOM 1685 C CA . ILE B 1 76 ? 7.426 -12.031 -3.584 1 98.12 76 ILE B CA 1
ATOM 1686 C C . ILE B 1 76 ? 7.109 -10.539 -3.525 1 98.12 76 ILE B C 1
ATOM 1688 O O . ILE B 1 76 ? 7.355 -9.812 -4.488 1 98.12 76 ILE B O 1
ATOM 1692 N N . TYR B 1 77 ? 6.598 -10.125 -2.398 1 96.62 77 TYR B N 1
ATOM 1693 C CA . TYR B 1 77 ? 6.328 -8.703 -2.201 1 96.62 77 TYR B CA 1
ATOM 1694 C C . TYR B 1 77 ? 7.602 -7.883 -2.355 1 96.62 77 TYR B C 1
ATOM 1696 O O . TYR B 1 77 ? 7.605 -6.859 -3.043 1 96.62 77 TYR B O 1
ATOM 1704 N N . LYS B 1 78 ? 8.672 -8.32 -1.791 1 96.19 78 LYS B N 1
ATOM 1705 C CA . LYS B 1 78 ? 9.938 -7.594 -1.809 1 96.19 78 LYS B CA 1
ATOM 1706 C C . LYS B 1 78 ? 10.453 -7.422 -3.234 1 96.19 78 LYS B C 1
ATOM 1708 O O . LYS B 1 78 ? 10.945 -6.352 -3.598 1 96.19 78 LYS B O 1
ATOM 1713 N N . ILE B 1 79 ? 10.25 -8.406 -4.016 1 95.69 79 ILE B N 1
ATOM 1714 C CA . ILE B 1 79 ? 10.859 -8.344 -5.34 1 95.69 79 ILE B CA 1
ATOM 1715 C C . ILE B 1 79 ? 9.914 -7.641 -6.312 1 95.69 79 ILE B C 1
ATOM 1717 O O . ILE B 1 79 ? 10.32 -7.234 -7.402 1 95.69 79 ILE B O 1
ATOM 1721 N N . THR B 1 80 ? 8.664 -7.496 -5.938 1 95.06 80 THR B N 1
ATOM 1722 C CA . THR B 1 80 ? 7.727 -6.961 -6.918 1 95.06 80 THR B CA 1
ATOM 1723 C C . THR B 1 80 ? 7.172 -5.613 -6.457 1 95.06 80 THR B C 1
ATOM 1725 O O . THR B 1 80 ? 6.711 -4.812 -7.273 1 95.06 80 THR B O 1
ATOM 1728 N N . SER B 1 81 ? 7.207 -5.402 -5.102 1 92.31 81 SER B N 1
ATOM 1729 C CA . SER B 1 81 ? 6.348 -4.32 -4.633 1 92.31 81 SER B CA 1
ATOM 1730 C C . SER B 1 81 ? 7.031 -3.506 -3.541 1 92.31 81 SER B C 1
ATOM 1732 O O . SER B 1 81 ? 6.465 -2.529 -3.043 1 92.31 81 SER B O 1
ATOM 1734 N N . GLU B 1 82 ? 8.219 -3.83 -3.158 1 88.56 82 GLU B N 1
ATOM 1735 C CA . GLU B 1 82 ? 8.883 -3.129 -2.059 1 88.56 82 GLU B CA 1
ATOM 1736 C C . GLU B 1 82 ? 8.914 -1.624 -2.303 1 88.56 82 GLU B C 1
ATOM 1738 O O . GLU B 1 82 ? 9.188 -1.177 -3.418 1 88.56 82 GLU B O 1
ATOM 1743 N N . GLY B 1 83 ? 8.555 -0.836 -1.268 1 86.69 83 GLY B N 1
ATOM 1744 C CA . GLY B 1 83 ? 8.594 0.615 -1.359 1 86.69 83 GLY B CA 1
ATOM 1745 C C . GLY B 1 83 ? 7.285 1.225 -1.813 1 86.69 83 GLY B C 1
ATOM 1746 O O . GLY B 1 83 ? 7.102 2.441 -1.742 1 86.69 83 GLY B O 1
ATOM 1747 N N . THR B 1 84 ? 6.383 0.343 -2.193 1 85.94 84 THR B N 1
ATOM 1748 C CA . THR B 1 84 ? 5.148 0.868 -2.762 1 85.94 84 THR B CA 1
ATOM 1749 C C . THR B 1 84 ? 4.254 1.454 -1.671 1 85.94 84 THR B C 1
ATOM 1751 O O . THR B 1 84 ? 3.354 2.244 -1.957 1 85.94 84 THR B O 1
ATOM 1754 N N . LEU B 1 85 ? 4.477 1.101 -0.4 1 88.75 85 LEU B N 1
ATOM 1755 C CA . LEU B 1 85 ? 3.66 1.588 0.706 1 88.75 85 LEU B CA 1
ATOM 1756 C C . LEU B 1 85 ? 4.129 2.965 1.164 1 88.75 85 LEU B C 1
ATOM 1758 O O . LEU B 1 85 ? 3.41 3.664 1.881 1 88.75 85 LEU B O 1
ATOM 1762 N N . ILE B 1 86 ? 5.293 3.348 0.792 1 86.19 86 ILE B N 1
ATOM 1763 C CA . ILE B 1 86 ? 5.855 4.625 1.219 1 86.19 86 ILE B CA 1
ATOM 1764 C C . ILE B 1 86 ? 5.188 5.766 0.453 1 86.19 86 ILE B C 1
ATOM 1766 O O . ILE B 1 86 ? 5.199 5.785 -0.78 1 86.19 86 ILE B O 1
ATOM 1770 N N . PRO B 1 87 ? 4.602 6.648 1.196 1 86.62 87 PRO B N 1
ATOM 1771 C CA . PRO B 1 87 ? 3.92 7.746 0.51 1 86.62 87 PRO B CA 1
ATOM 1772 C C . PRO B 1 87 ? 4.867 8.594 -0.337 1 86.62 87 PRO B C 1
ATOM 1774 O O . PRO B 1 87 ? 6.02 8.812 0.049 1 86.62 87 PRO B O 1
ATOM 1777 N N . LYS B 1 88 ? 4.367 8.961 -1.428 1 79.19 88 LYS B N 1
ATOM 1778 C CA . LYS B 1 88 ? 5.121 9.875 -2.281 1 79.19 88 LYS B CA 1
ATOM 1779 C C . LYS B 1 88 ? 5.027 11.312 -1.768 1 79.19 88 LYS B C 1
ATOM 1781 O O . LYS B 1 88 ? 3.934 11.875 -1.673 1 79.19 88 LYS B O 1
ATOM 1786 N N . CYS B 1 89 ? 6.07 11.734 -1.344 1 79.38 89 CYS B N 1
ATOM 1787 C CA . CYS B 1 89 ? 6.117 13.109 -0.861 1 79.38 89 CYS B CA 1
ATOM 1788 C C . CYS B 1 89 ? 6.824 14.016 -1.863 1 79.38 89 CYS B C 1
ATOM 1790 O O . CYS B 1 89 ? 7.918 13.695 -2.332 1 79.38 89 CYS B O 1
ATOM 1792 N N . THR B 1 90 ? 6.137 14.938 -2.285 1 78.06 90 THR B N 1
ATOM 1793 C CA . THR B 1 90 ? 6.793 15.953 -3.104 1 78.06 90 THR B CA 1
ATOM 1794 C C . THR B 1 90 ? 7.637 16.891 -2.236 1 78.06 90 THR B C 1
ATOM 1796 O O . THR B 1 90 ? 7.336 17.078 -1.059 1 78.06 90 THR B O 1
ATOM 1799 N N . PRO B 1 91 ? 8.766 17.297 -2.867 1 83 91 PRO B N 1
ATOM 1800 C CA . PRO B 1 91 ? 9.508 18.297 -2.1 1 83 91 PRO B CA 1
ATOM 1801 C C . PRO B 1 91 ? 8.633 19.469 -1.657 1 83 91 PRO B C 1
ATOM 1803 O O . PRO B 1 91 ? 7.84 20 -2.447 1 83 91 PRO B O 1
ATOM 1806 N N . ALA B 1 92 ? 8.719 19.672 -0.411 1 87.38 92 ALA B N 1
ATOM 1807 C CA . ALA B 1 92 ? 7.898 20.734 0.157 1 87.38 92 ALA B CA 1
ATOM 1808 C C . ALA B 1 92 ? 8.758 21.922 0.571 1 87.38 92 ALA B C 1
ATOM 1810 O O . ALA B 1 92 ? 9.945 22 0.231 1 87.38 92 ALA B O 1
ATOM 1811 N N . ASN B 1 93 ? 8.133 22.953 1.1 1 85.31 93 ASN B N 1
ATOM 1812 C CA . ASN B 1 93 ? 8.797 24.203 1.465 1 85.31 93 ASN B CA 1
ATOM 1813 C C . ASN B 1 93 ? 9.82 23.984 2.58 1 85.31 93 ASN B C 1
ATOM 1815 O O . ASN B 1 93 ? 9.445 23.719 3.723 1 85.31 93 ASN B O 1
ATOM 1819 N N . PRO B 1 94 ? 11.102 24.141 2.25 1 84.88 94 PRO B N 1
ATOM 1820 C CA . PRO B 1 94 ? 12.125 23.891 3.264 1 84.88 94 PRO B CA 1
ATOM 1821 C C . PRO B 1 94 ? 12.148 24.953 4.359 1 84.88 94 PRO B C 1
ATOM 1823 O O . PRO B 1 94 ? 12.758 24.75 5.414 1 84.88 94 PRO B O 1
ATOM 1826 N N . ASP B 1 95 ? 11.477 26.047 4.09 1 85.81 95 ASP B N 1
ATOM 1827 C CA . ASP B 1 95 ? 11.461 27.141 5.062 1 85.81 95 ASP B CA 1
ATOM 1828 C C . ASP B 1 95 ? 10.375 26.922 6.109 1 85.81 95 ASP B C 1
ATOM 1830 O O . ASP B 1 95 ? 10.289 27.672 7.09 1 85.81 95 ASP B O 1
ATOM 1834 N N . CYS B 1 96 ? 9.555 25.953 5.832 1 87.38 96 CYS B N 1
ATOM 1835 C CA . CYS B 1 96 ? 8.547 25.531 6.793 1 87.38 96 CYS B CA 1
ATOM 1836 C C . CYS B 1 96 ? 8.938 24.219 7.457 1 87.38 96 CYS B C 1
ATOM 1838 O O . CYS B 1 96 ? 9.328 23.266 6.781 1 87.38 96 CYS B O 1
ATOM 1840 N N . VAL B 1 97 ? 8.891 24.203 8.766 1 88.94 97 VAL B N 1
ATOM 1841 C CA . VAL B 1 97 ? 9.328 23.031 9.531 1 88.94 97 VAL B CA 1
ATOM 1842 C C . VAL B 1 97 ? 8.555 21.797 9.07 1 88.94 97 VAL B C 1
ATOM 1844 O O . VAL B 1 97 ? 9.117 20.703 9.008 1 88.94 97 VAL B O 1
ATOM 1847 N N . VAL B 1 98 ? 7.324 21.969 8.758 1 92.88 98 VAL B N 1
ATOM 1848 C CA . VAL B 1 98 ? 6.508 20.844 8.297 1 92.88 98 VAL B CA 1
ATOM 1849 C C . VAL B 1 98 ? 6.984 20.391 6.922 1 92.88 98 VAL B C 1
ATOM 1851 O O . VAL B 1 98 ? 7.277 19.203 6.723 1 92.88 98 VAL B O 1
ATOM 1854 N N . GLY B 1 99 ? 7.02 21.344 6.059 1 91 99 GLY B N 1
ATOM 1855 C CA . GLY B 1 99 ? 7.484 21.031 4.719 1 91 99 GLY B CA 1
ATOM 1856 C C . GLY B 1 99 ? 8.891 20.453 4.688 1 91 99 GLY B C 1
ATOM 1857 O O . GLY B 1 99 ? 9.172 19.531 3.92 1 91 99 GLY B O 1
ATOM 1858 N N . ALA B 1 100 ? 9.75 20.906 5.574 1 89.75 100 ALA B N 1
ATOM 1859 C CA . ALA B 1 100 ? 11.156 20.516 5.59 1 89.75 100 ALA B CA 1
ATOM 1860 C C . ALA B 1 100 ? 11.32 19.078 6.074 1 89.75 100 ALA B C 1
ATOM 1862 O O . ALA B 1 100 ? 12.266 18.375 5.691 1 89.75 100 ALA B O 1
ATOM 1863 N N . ASN B 1 101 ? 10.297 18.578 6.836 1 93.12 101 ASN B N 1
ATOM 1864 C CA . ASN B 1 101 ? 10.578 17.328 7.527 1 93.12 101 ASN B CA 1
ATOM 1865 C C . ASN B 1 101 ? 9.477 16.297 7.285 1 93.12 101 ASN B C 1
ATOM 1867 O O . ASN B 1 101 ? 9.578 15.156 7.734 1 93.12 101 ASN B O 1
ATOM 1871 N N . MET B 1 102 ? 8.484 16.641 6.586 1 94.19 102 MET B N 1
ATOM 1872 C CA . MET B 1 102 ? 7.34 15.766 6.398 1 94.19 102 MET B CA 1
ATOM 1873 C C . MET B 1 102 ? 7.742 14.492 5.652 1 94.19 102 MET B C 1
ATOM 1875 O O . MET B 1 102 ? 7.363 13.391 6.043 1 94.19 102 MET B O 1
ATOM 1879 N N . LYS B 1 103 ? 8.531 14.641 4.609 1 92.81 103 LYS B N 1
ATOM 1880 C CA . LYS B 1 103 ? 8.961 13.484 3.826 1 92.81 103 LYS B CA 1
ATOM 1881 C C . LYS B 1 103 ? 9.711 12.477 4.695 1 92.81 103 LYS B C 1
ATOM 1883 O O . LYS B 1 103 ? 9.398 11.289 4.684 1 92.81 103 LYS B O 1
ATOM 1888 N N . ASN B 1 104 ? 10.641 12.961 5.402 1 93.31 104 ASN B N 1
ATOM 1889 C CA . ASN B 1 104 ? 11.422 12.086 6.273 1 93.31 104 ASN B CA 1
ATOM 1890 C C . ASN B 1 104 ? 10.547 11.414 7.324 1 93.31 104 ASN B C 1
ATOM 1892 O O . ASN B 1 104 ? 10.711 10.227 7.605 1 93.31 104 ASN B O 1
ATOM 1896 N N . THR B 1 105 ? 9.664 12.18 7.859 1 95.56 105 THR B N 1
ATOM 1897 C CA . THR B 1 105 ? 8.781 11.672 8.906 1 95.56 105 THR B CA 1
ATOM 1898 C C . THR B 1 105 ? 7.895 10.547 8.367 1 95.56 105 THR B C 1
ATOM 1900 O O . THR B 1 105 ? 7.848 9.461 8.938 1 95.56 105 THR B O 1
ATOM 1903 N N . LEU B 1 106 ? 7.297 10.812 7.262 1 94.75 106 LEU B N 1
ATOM 1904 C CA . LEU B 1 106 ? 6.391 9.812 6.703 1 94.75 106 LEU B CA 1
ATOM 1905 C C . LEU B 1 106 ? 7.168 8.609 6.176 1 94.75 106 LEU B C 1
ATOM 1907 O O . LEU B 1 106 ? 6.688 7.473 6.25 1 94.75 106 LEU B O 1
ATOM 1911 N N . THR B 1 107 ? 8.352 8.82 5.617 1 93.69 107 THR B N 1
ATOM 1912 C CA . THR B 1 107 ? 9.203 7.715 5.18 1 93.69 107 THR B CA 1
ATOM 1913 C C . THR B 1 107 ? 9.539 6.801 6.352 1 93.69 107 THR B C 1
ATOM 1915 O O . THR B 1 107 ? 9.508 5.574 6.223 1 93.69 107 THR B O 1
ATOM 1918 N N . THR B 1 108 ? 9.812 7.402 7.465 1 95.06 108 THR B N 1
ATOM 1919 C CA . THR B 1 108 ? 10.148 6.625 8.648 1 95.06 108 THR B CA 1
ATOM 1920 C C . THR B 1 108 ? 8.938 5.832 9.141 1 95.06 108 THR B C 1
ATOM 1922 O O . THR B 1 108 ? 9.031 4.621 9.352 1 95.06 108 THR B O 1
ATOM 1925 N N . ILE B 1 109 ? 7.824 6.457 9.273 1 96.25 109 ILE B N 1
ATOM 1926 C CA . ILE B 1 109 ? 6.621 5.809 9.781 1 96.25 109 ILE B CA 1
ATOM 1927 C C . ILE B 1 109 ? 6.207 4.68 8.836 1 96.25 109 ILE B C 1
ATOM 1929 O O . ILE B 1 109 ? 5.949 3.559 9.281 1 96.25 109 ILE B O 1
ATOM 1933 N N . PHE B 1 110 ? 6.266 4.91 7.59 1 95.06 110 PHE B N 1
ATOM 1934 C CA . PHE B 1 110 ? 5.754 3.92 6.648 1 95.06 110 PHE B CA 1
ATOM 1935 C C . PHE B 1 110 ? 6.809 2.867 6.34 1 95.06 110 PHE B C 1
ATOM 1937 O O . PHE B 1 110 ? 6.488 1.776 5.863 1 95.06 110 PHE B O 1
ATOM 1944 N N . GLY B 1 111 ? 8.102 3.229 6.5 1 94.69 111 GLY B N 1
ATOM 1945 C CA . GLY B 1 111 ? 9.094 2.166 6.512 1 94.69 111 GLY B CA 1
ATOM 1946 C C . GLY B 1 111 ? 8.812 1.095 7.547 1 94.69 111 GLY B C 1
ATOM 1947 O O . GLY B 1 111 ? 8.891 -0.099 7.25 1 94.69 111 GLY B O 1
ATOM 1948 N N . ASN B 1 112 ? 8.445 1.572 8.719 1 96.25 112 ASN B N 1
ATOM 1949 C CA . ASN B 1 112 ? 8.07 0.649 9.789 1 96.25 112 ASN B CA 1
ATOM 1950 C C . ASN B 1 112 ? 6.762 -0.067 9.477 1 96.25 112 ASN B C 1
ATOM 1952 O O . ASN B 1 112 ? 6.605 -1.25 9.789 1 96.25 112 ASN B O 1
ATOM 1956 N N . ALA B 1 113 ? 5.828 0.613 8.891 1 95.69 113 ALA B N 1
ATOM 1957 C CA . ALA B 1 113 ? 4.566 0.005 8.477 1 95.69 113 ALA B CA 1
ATOM 1958 C C . ALA B 1 113 ? 4.801 -1.115 7.469 1 95.69 113 ALA B C 1
ATOM 1960 O O . ALA B 1 113 ? 4.172 -2.174 7.547 1 95.69 113 ALA B O 1
ATOM 1961 N N . GLU B 1 114 ? 5.68 -0.841 6.523 1 94.12 114 GLU B N 1
ATOM 1962 C CA . GLU B 1 114 ? 6.004 -1.839 5.508 1 94.12 114 GLU B CA 1
ATOM 1963 C C . GLU B 1 114 ? 6.609 -3.09 6.141 1 94.12 114 GLU B C 1
ATOM 1965 O O . GLU B 1 114 ? 6.312 -4.211 5.715 1 94.12 114 GLU B O 1
ATOM 1970 N N . LYS B 1 115 ? 7.43 -2.875 7.117 1 95.75 115 LYS B N 1
ATOM 1971 C CA . LYS B 1 115 ? 7.996 -4.016 7.832 1 95.75 115 LYS B CA 1
ATOM 1972 C C . LYS B 1 115 ? 6.898 -4.852 8.484 1 95.75 115 LYS B C 1
ATOM 1974 O O . LYS B 1 115 ? 6.973 -6.082 8.5 1 95.75 115 LYS B O 1
ATOM 1979 N N . GLN B 1 116 ? 5.914 -4.211 9.016 1 95.5 116 GLN B N 1
ATOM 1980 C CA . GLN B 1 116 ? 4.777 -4.914 9.602 1 95.5 116 GLN B CA 1
ATOM 1981 C C . GLN B 1 116 ? 4.004 -5.691 8.539 1 95.5 116 GLN B C 1
ATOM 1983 O O . GLN B 1 116 ? 3.6 -6.832 8.766 1 95.5 116 GLN B O 1
ATOM 1988 N N . LEU B 1 117 ? 3.828 -5.094 7.445 1 94.75 117 LEU B N 1
ATOM 1989 C CA . LEU B 1 117 ? 3.152 -5.75 6.332 1 94.75 117 LEU B CA 1
ATOM 1990 C C . LEU B 1 117 ? 3.922 -6.988 5.883 1 94.75 117 LEU B C 1
ATOM 1992 O O . LEU B 1 117 ? 3.336 -8.055 5.711 1 94.75 117 LEU B O 1
ATOM 1996 N N . GLU B 1 118 ? 5.211 -6.812 5.727 1 95.81 118 GLU B N 1
ATOM 1997 C CA . GLU B 1 118 ? 6.055 -7.934 5.32 1 95.81 118 GLU B CA 1
ATOM 1998 C C . GLU B 1 118 ? 5.988 -9.07 6.332 1 95.81 118 GLU B C 1
ATOM 2000 O O . GLU B 1 118 ? 5.926 -10.242 5.953 1 95.81 118 GLU B O 1
ATOM 2005 N N . SER B 1 119 ? 6.07 -8.672 7.566 1 97.06 119 SER B N 1
ATOM 2006 C CA . SER B 1 119 ? 5.977 -9.672 8.625 1 97.06 119 SER B CA 1
ATOM 2007 C C . SER B 1 119 ? 4.664 -10.438 8.547 1 97.06 119 SER B C 1
ATOM 2009 O O . SER B 1 119 ? 4.641 -11.664 8.719 1 97.06 119 SER B O 1
ATOM 2011 N N . PHE B 1 120 ? 3.605 -9.789 8.328 1 97.56 120 PHE B N 1
ATOM 2012 C CA . PHE B 1 120 ? 2.305 -10.43 8.18 1 97.56 120 PHE B CA 1
ATOM 2013 C C . PHE B 1 120 ? 2.297 -11.375 6.988 1 97.56 120 PHE B C 1
ATOM 2015 O O . PHE B 1 120 ? 1.855 -12.523 7.102 1 97.56 120 PHE B O 1
ATOM 2022 N N . LEU B 1 121 ? 2.814 -10.953 5.844 1 97 121 LEU B N 1
ATOM 2023 C CA . LEU B 1 121 ? 2.814 -11.727 4.609 1 97 121 LEU B CA 1
ATOM 2024 C C . LEU B 1 121 ? 3.719 -12.953 4.734 1 97 121 LEU B C 1
ATOM 2026 O O . LEU B 1 121 ? 3.547 -13.93 4.008 1 97 121 LEU B O 1
ATOM 2030 N N . ALA B 1 122 ? 4.699 -12.844 5.617 1 98.06 122 ALA B N 1
ATOM 2031 C CA . ALA B 1 122 ? 5.602 -13.969 5.855 1 98.06 122 ALA B CA 1
ATOM 2032 C C . ALA B 1 122 ? 4.848 -15.164 6.422 1 98.06 122 ALA B C 1
ATOM 2034 O O . ALA B 1 1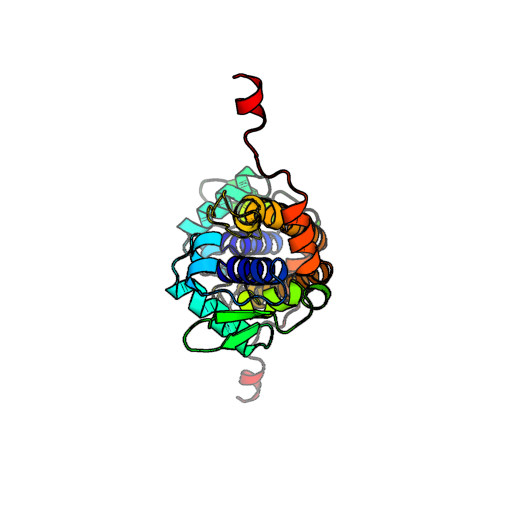22 ? 5.355 -16.297 6.406 1 98.06 122 ALA B O 1
ATOM 2035 N N . GLY B 1 123 ? 3.658 -14.914 6.906 1 98 123 GLY B N 1
ATOM 2036 C CA . GLY B 1 123 ? 2.836 -15.977 7.461 1 98 123 GLY B CA 1
ATOM 2037 C C . GLY B 1 123 ? 2.109 -16.781 6.402 1 98 123 GLY B C 1
ATOM 2038 O O . GLY B 1 123 ? 1.437 -17.766 6.715 1 98 123 GLY B O 1
ATOM 2039 N N . TYR B 1 124 ? 2.244 -16.391 5.148 1 98.56 124 TYR B N 1
ATOM 2040 C CA . TYR B 1 124 ? 1.615 -17.094 4.031 1 98.56 124 TYR B CA 1
ATOM 2041 C C . TYR B 1 124 ? 2.658 -17.547 3.018 1 98.56 124 TYR B C 1
ATOM 2043 O O . TYR B 1 124 ? 3.529 -16.766 2.621 1 98.56 124 TYR B O 1
ATOM 2051 N N . SER B 1 125 ? 2.561 -18.781 2.633 1 98.75 125 SER B N 1
ATOM 2052 C CA . SER B 1 125 ? 3.396 -19.312 1.562 1 98.75 125 SER B CA 1
ATOM 2053 C C . SER B 1 125 ? 2.588 -19.531 0.289 1 98.75 125 SER B C 1
ATOM 2055 O O . SER B 1 125 ? 1.358 -19.438 0.302 1 98.75 125 SER B O 1
ATOM 2057 N N . ILE B 1 126 ? 3.293 -19.828 -0.782 1 98.75 126 ILE B N 1
ATOM 2058 C CA . ILE B 1 126 ? 2.627 -20.188 -2.029 1 98.75 126 ILE B CA 1
ATOM 2059 C C . ILE B 1 126 ? 1.772 -21.438 -1.815 1 98.75 126 ILE B C 1
ATOM 2061 O O . ILE B 1 126 ? 0.691 -21.562 -2.395 1 98.75 126 ILE B O 1
ATOM 2065 N N . ASN B 1 127 ? 2.266 -22.344 -0.992 1 98.62 127 ASN B N 1
ATOM 2066 C CA . ASN B 1 127 ? 1.457 -23.516 -0.661 1 98.62 127 ASN B CA 1
ATOM 2067 C C . ASN B 1 127 ? 0.142 -23.109 0.003 1 98.62 127 ASN B C 1
ATOM 2069 O O . ASN B 1 127 ? -0.907 -23.688 -0.295 1 98.62 127 ASN B O 1
ATOM 2073 N N . ASP B 1 128 ? 0.182 -22.188 0.944 1 98.31 128 ASP B N 1
ATOM 2074 C CA . ASP B 1 128 ? -1.035 -21.703 1.593 1 98.31 128 ASP B CA 1
ATOM 2075 C C . ASP B 1 128 ? -2.01 -21.125 0.571 1 98.31 128 ASP B C 1
ATOM 2077 O O . ASP B 1 128 ? -3.213 -21.391 0.636 1 98.31 128 ASP B O 1
ATOM 2081 N N . VAL B 1 129 ? -1.487 -20.344 -0.35 1 98 129 VAL B N 1
ATOM 2082 C CA . VAL B 1 129 ? -2.326 -19.781 -1.396 1 98 129 VAL B CA 1
ATOM 2083 C C . VAL B 1 129 ? -2.953 -20.891 -2.229 1 98 129 VAL B C 1
ATOM 2085 O O . VAL B 1 129 ? -4.148 -20.844 -2.535 1 98 129 VAL B O 1
ATOM 2088 N N . ALA B 1 130 ? -2.129 -21.859 -2.623 1 97.81 130 ALA B N 1
ATOM 2089 C CA . ALA B 1 130 ? -2.619 -22.984 -3.406 1 97.81 130 ALA B CA 1
ATOM 2090 C C . ALA B 1 130 ? -3.76 -23.703 -2.686 1 97.81 130 ALA B C 1
ATOM 2092 O O . ALA B 1 130 ? -4.762 -24.062 -3.307 1 97.81 130 ALA B O 1
ATOM 2093 N N . MET B 1 131 ? -3.631 -23.859 -1.415 1 97 131 MET B N 1
ATOM 2094 C CA . MET B 1 131 ? -4.66 -24.531 -0.626 1 97 131 MET B CA 1
ATOM 2095 C C . MET B 1 131 ? -5.934 -23.703 -0.565 1 97 131 MET B C 1
ATOM 2097 O O . MET B 1 131 ? -7.039 -24.234 -0.654 1 97 131 MET B O 1
ATOM 2101 N N . LEU B 1 132 ? -5.785 -22.453 -0.441 1 95.69 132 LEU B N 1
ATOM 2102 C CA . LEU B 1 132 ? -6.934 -21.562 -0.367 1 95.69 132 LEU B CA 1
ATO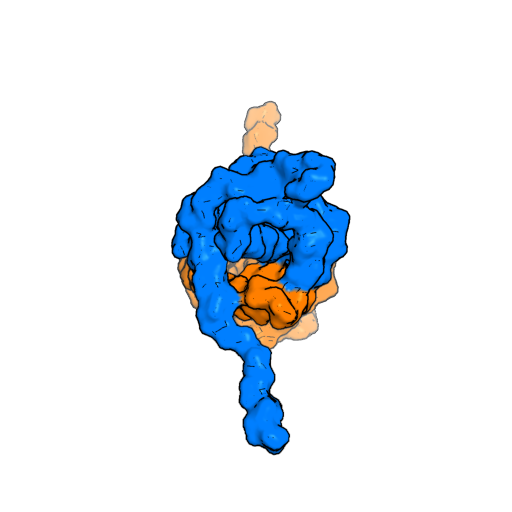M 2103 C C . LEU B 1 132 ? -7.676 -21.516 -1.696 1 95.69 132 LEU B C 1
ATOM 2105 O O . LEU B 1 132 ? -8.906 -21.469 -1.722 1 95.69 132 LEU B O 1
ATOM 2109 N N . VAL B 1 133 ? -6.965 -21.531 -2.758 1 94.81 133 VAL B N 1
ATOM 2110 C CA . VAL B 1 133 ? -7.57 -21.484 -4.086 1 94.81 133 VAL B CA 1
ATOM 2111 C C . VAL B 1 133 ? -8.359 -22.766 -4.34 1 94.81 133 VAL B C 1
ATOM 2113 O O . VAL B 1 133 ? -9.406 -22.734 -4.992 1 94.81 133 VAL B O 1
ATOM 2116 N N . LYS B 1 134 ? -7.898 -23.828 -3.883 1 93.12 134 LYS B N 1
ATOM 2117 C CA . LYS B 1 134 ? -8.57 -25.125 -4.07 1 93.12 134 LYS B CA 1
ATOM 2118 C C . LYS B 1 134 ? -9.82 -25.219 -3.205 1 93.12 134 LYS B C 1
ATOM 2120 O O . LYS B 1 134 ? -10.781 -25.906 -3.566 1 93.12 134 LYS B O 1
ATOM 2125 N N . LYS B 1 135 ? -9.758 -24.672 -2.004 1 84.5 135 LYS B N 1
ATOM 2126 C CA . LYS B 1 135 ? -10.852 -24.781 -1.041 1 84.5 135 LYS B CA 1
ATOM 2127 C C . LYS B 1 135 ? -12.062 -23.953 -1.484 1 84.5 135 LYS B C 1
ATOM 2129 O O . LYS B 1 135 ? -13.195 -24.281 -1.138 1 84.5 135 LYS B O 1
ATOM 2134 N N . GLN B 1 136 ? -11.836 -22.922 -2.125 1 70.31 136 GLN B N 1
ATOM 2135 C CA . GLN B 1 136 ? -12.977 -22.078 -2.457 1 70.31 136 GLN B CA 1
ATOM 2136 C C . GLN B 1 136 ? -13.812 -22.688 -3.57 1 70.31 136 GLN B C 1
ATOM 2138 O O . GLN B 1 136 ? -13.273 -23.266 -4.516 1 70.31 136 GLN B O 1
ATOM 2143 N N . PRO B 1 137 ? -15.016 -23.234 -3.342 1 56.91 137 PRO B N 1
ATOM 2144 C CA . PRO B 1 137 ? -15.883 -23.891 -4.332 1 56.91 137 PRO B CA 1
ATOM 2145 C C . PRO B 1 137 ? -15.898 -23.156 -5.672 1 56.91 137 PRO B C 1
ATOM 2147 O O . PRO B 1 137 ? -15.969 -21.922 -5.703 1 56.91 137 PRO B O 1
ATOM 2150 N N . SER B 1 138 ? -15.023 -23.641 -6.582 1 49.91 138 SER B N 1
ATOM 2151 C CA . SER B 1 138 ? -15.273 -23.094 -7.91 1 49.91 138 SER B CA 1
ATOM 2152 C C . SER B 1 138 ? -16.766 -22.875 -8.141 1 49.91 138 SER B C 1
ATOM 2154 O O . SER B 1 138 ? -17.594 -23.578 -7.574 1 49.91 138 SER B O 1
ATOM 2156 N N . LYS B 1 139 ? -17.281 -21.703 -8.344 1 45.25 139 LYS B N 1
ATOM 2157 C CA . LYS B 1 139 ? -18.688 -21.703 -8.758 1 45.25 139 LYS B CA 1
ATOM 2158 C C . LYS B 1 139 ? -19 -22.906 -9.648 1 45.25 139 LYS B C 1
ATOM 2160 O O . LYS B 1 139 ? -18.781 -22.859 -10.867 1 45.25 139 LYS B O 1
ATOM 2165 N N . GLN B 1 140 ? -18.609 -24.094 -9.539 1 39.59 140 GLN B N 1
ATOM 2166 C CA . GLN B 1 140 ? -19.312 -25.109 -10.32 1 39.59 140 GLN B CA 1
ATOM 2167 C C . GLN B 1 140 ? -20.812 -24.906 -10.242 1 39.59 140 GLN B C 1
ATOM 2169 O O . GLN B 1 140 ? -21.344 -24.484 -9.211 1 39.59 140 GLN B O 1
ATOM 2174 N N . ILE B 1 141 ? -21.469 -24.938 -11.477 1 36.94 141 ILE B N 1
ATOM 2175 C CA . ILE B 1 141 ? -22.844 -24.906 -11.969 1 36.94 141 ILE B CA 1
ATOM 2176 C C . ILE B 1 141 ? -23.688 -25.922 -11.188 1 36.94 141 ILE B C 1
ATOM 2178 O O . ILE B 1 141 ? -23.719 -27.094 -11.523 1 36.94 141 ILE B O 1
ATOM 2182 N N . SER B 1 142 ? -23.266 -26.297 -10.094 1 36.53 142 SER B N 1
ATOM 2183 C CA . SER B 1 142 ? -24.203 -27.266 -9.562 1 36.53 142 SER B CA 1
ATOM 2184 C C . SER B 1 142 ? -25.641 -26.75 -9.602 1 36.53 142 SER B C 1
ATOM 2186 O O . SER B 1 142 ? -26.594 -27.469 -9.312 1 36.53 142 SER B O 1
ATOM 2188 N N . GLU B 1 143 ? -25.781 -25.453 -9.438 1 36.09 143 GLU B N 1
ATOM 2189 C CA . GLU B 1 143 ? -27.219 -25.203 -9.492 1 36.09 143 GLU B CA 1
ATOM 2190 C C . GLU B 1 143 ? -27.797 -25.625 -10.844 1 36.09 143 GLU B C 1
ATOM 2192 O O . GLU B 1 143 ? -29.016 -25.75 -10.984 1 36.09 143 GLU B O 1
ATOM 2197 N N . ILE B 1 144 ? -27.031 -25.516 -11.953 1 35.72 144 ILE B N 1
ATOM 2198 C CA . ILE B 1 144 ? -27.875 -25.672 -13.125 1 35.72 144 ILE B CA 1
ATOM 2199 C C . ILE B 1 144 ? -28.188 -27.156 -13.352 1 35.72 144 ILE B C 1
ATOM 2201 O O . ILE B 1 144 ? -29.141 -27.484 -14.055 1 35.72 144 ILE B O 1
ATOM 2205 N N . VAL B 1 145 ? -27.344 -28.172 -12.883 1 35.44 145 VAL B N 1
ATOM 2206 C CA . VAL B 1 145 ? -27.75 -29.484 -13.336 1 35.44 145 VAL B CA 1
ATOM 2207 C C . VAL B 1 145 ? -28.984 -29.953 -12.562 1 35.44 145 VAL B C 1
ATOM 2209 O O . VAL B 1 145 ? -29.672 -30.875 -12.977 1 35.44 145 VAL B O 1
ATOM 2212 N N . SER B 1 146 ? -29.078 -29.438 -11.312 1 36.62 146 SER B N 1
ATOM 2213 C CA . SER B 1 146 ? -30.234 -30.141 -10.766 1 36.62 146 SER B CA 1
ATOM 2214 C C . SER B 1 146 ? -31.531 -29.672 -11.398 1 36.62 146 SER B C 1
ATOM 2216 O O . SER B 1 146 ? -32.625 -30.156 -11.07 1 36.62 146 SER B O 1
ATOM 2218 N N . GLU B 1 147 ? -31.453 -28.344 -11.922 1 33.94 147 GLU B N 1
ATOM 2219 C CA . GLU B 1 147 ? -32.812 -28.094 -12.406 1 33.94 147 GLU B CA 1
ATOM 2220 C C . GLU B 1 147 ? -33.062 -28.781 -13.75 1 33.94 147 GLU B C 1
ATOM 2222 O O . GLU B 1 147 ? -34.188 -28.891 -14.195 1 33.94 147 GLU B O 1
ATOM 2227 N N . LEU B 1 148 ? -31.969 -29.328 -14.453 1 28.5 148 LEU B N 1
ATOM 2228 C CA . LEU B 1 148 ? -32.625 -30.047 -15.547 1 28.5 148 LEU B CA 1
ATOM 2229 C C . LEU B 1 148 ? -33.062 -31.438 -15.086 1 28.5 148 LEU B C 1
ATOM 2231 O O . LEU B 1 148 ? -32.344 -32.125 -14.359 1 28.5 148 LEU B O 1
#

Solvent-accessible surface area (backbone atoms only — not comparable to full-atom values): 15658 Å² total; per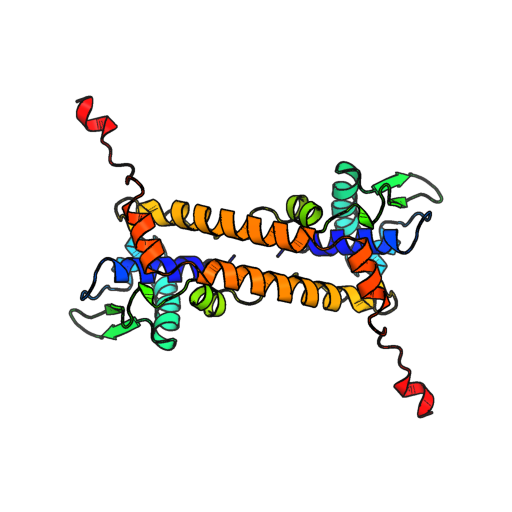-residue (Å²): 82,52,59,57,39,50,49,46,53,50,51,53,27,53,33,59,76,37,72,96,42,63,40,38,53,59,58,49,15,52,31,50,58,42,59,43,70,63,43,43,53,49,51,48,52,38,35,75,72,53,49,29,46,73,44,82,67,94,87,32,26,35,31,66,63,57,60,39,74,75,39,34,45,28,60,49,36,54,78,51,41,61,70,48,66,36,59,59,61,68,79,32,26,69,89,29,62,55,25,54,22,45,53,62,48,48,44,52,55,29,50,54,44,47,50,52,45,38,56,59,32,53,75,35,25,39,40,52,51,42,52,50,23,67,64,49,75,64,86,65,69,58,70,61,60,69,74,102,81,49,57,56,39,50,52,45,51,49,49,52,26,54,33,58,76,35,73,96,42,64,40,37,52,59,58,50,15,53,32,51,58,42,60,43,71,64,42,43,53,48,50,48,52,40,34,74,72,54,48,30,46,73,44,84,68,94,86,31,28,34,31,65,63,57,60,39,74,76,40,34,45,29,60,48,37,56,77,50,42,64,72,49,66,36,59,58,61,68,79,31,26,68,91,29,62,54,25,55,23,44,53,61,48,47,44,52,54,30,51,54,43,46,50,51,44,37,57,58,32,52,75,35,24,39,41,55,51,42,52,49,23,66,64,48,74,65,86,64,68,57,72,59,58,70,73,100

Foldseek 3Di:
DDPLLVLLLQQLLVQLVVAPAFDALVRSCVVVVHDSVSSVVSVVLCVVVPQWDWDDDDRTHIHGDDHQQVAFSLVSCCSTPPPVQQDDDDQADCVDPCSVCVNVVSNVVVVVVNVVVSVVRRVDTSVNVSVVVVPPPPPPPVVPVVVD/DDPLLVLLLQQLLVQLVVAPAFDALVRSCVVVVHDSVSSVVSVVLCVVVPQWDWDDDVRTHIHGRDHQQPAFSLVSCCSGPPPVQQDDDDQADCVDPCSVCVNVVSNVVVVVVNVVVSVVRRVDTSVNVSVVVVPPPPPPPVVVVVVD

Nearest PDB structures (foldseek):
  3k69-assembly1_A-2  TM=8.302E-01  e=3.836E-10  Lactiplantibacillus plantarum
  2y75-assembly1_E  TM=7.706E-01  e=1.034E-07  Bacillus subtilis
  6y42-assembly1_A  TM=7.817E-01  e=1.864E-07  Streptomyces venezuelae ATCC 10712
  6hse-assembly1_A  TM=7.522E-01  e=2.489E-06  Streptomyces venezuelae ATCC 10712
  3lwf-assembly1_A  TM=7.392E-01  e=3.988E-06  Listeria innocua

InterPro domains:
  IPR000944 Transcription regulator Rrf2 [PF02082] (2-130)
  IPR000944 Transcription regulator Rrf2 [PS51197] (1-131)
  IPR000944 Transcription regulator Rrf2 [PTHR33221] (2-136)
  IPR030489 Transcription regulator Rrf2-type, conserved site [PS01332] (46-64)
  IPR036388 Winged helix-like DNA-binding domain superfamily [G3DSA:1.10.10.10] (1-143)
  IPR036390 Winged helix DNA-binding domain superfamily [SSF46785] (2-130)